Protein AF-A0A410FZN3-F1 (afdb_monomer)

InterPro domains:
  IPR011050 Pectin lyase fold/virulence factor [SSF51126] (20-271)
  IPR012334 Pectin lyase fold [G3DSA:2.160.20.10] (31-272)

Foldseek 3Di:
DPDPPPVVVVVVVVVVVVVVPPPPDAAEFEEDLEPPDPGPYPAPQVSQVPGDAPHEYEQWFDPDANEEHERQHAYEYEYPAAPPVHTFNEYEEYEYAEENYHYYRHNYAEYEDDDEDQDEHEHYHYAHHEYAEYAYPPYPNHEYEHYHAAHYEYAEYHAADEYENAEAAHYEYAAYEAAQYQEYEHAHYEHEYADAARAEHHHQHPHEYEYEHYEAEYAYQDEAHEREYEHDDYEYEAYEFAYPNLVHWYDYDYHYDYYNYHTHDDPPDPDDDDDD

Radius of gyration: 23.78 Å; Cα contacts (8 Å, |Δi|>4): 812; chains: 1; bounding box: 45×68×74 Å

Sequence (276 aa):
MKTKNFFQQGFLFLAIGLTTAITKGQAILTVDNSPGSVAAYSNLQTAHDAASAGDIIYVQPSGTGYGNLTISKAITIVGASHSEPTNISQIGTISITASDIILKGLSISSISTIGGGTVPYENIEIFENKIGSISIGNGVDQTIDNIVIQGNQINFIGQYNNAANVLITNNIIASITISNAATIVVSNNIFRSVYSNDINIYNYGLGTANLSNNMFIFSYPYGNTSVNLSGGPFQLSNNLFYNYYSSYPVSLAGNYSETESFFNTDPQFVNVDYAT

Nearest PDB structures (foldseek):
  3grh-assembly1_A  TM=4.479E-01  e=7.900E-02  Escherichia coli K-12
  5zkw-assembly1_A  TM=3.448E-01  e=3.285E-01  Pseudarthrobacter chlorophenolicus A6
  4ozz-assembly1_A  TM=2.137E-01  e=7.624E+00  Pseudomonas syringae pv. tomato str. DC3000
  7usl-assembly1_C  TM=1.583E-01  e=9.748E+00  Bordetella pertussis

Solvent-accessible surface area (backbone atoms only — not comparable to full-atom values): 13626 Å² total; per-residue (Å²): 143,88,79,77,62,65,66,57,52,53,53,52,53,50,54,56,60,63,68,74,65,77,72,78,70,75,49,79,45,37,28,28,69,46,90,90,56,84,44,85,23,60,42,53,50,62,44,57,71,71,46,56,74,61,18,37,37,41,32,47,47,35,97,61,66,58,45,59,39,77,41,73,49,28,31,34,40,38,25,76,20,34,77,47,92,87,42,26,16,34,36,36,47,36,38,35,62,45,34,49,33,37,43,31,20,26,21,31,48,31,39,33,46,54,64,74,44,80,68,61,39,31,46,38,37,41,32,44,27,30,32,48,31,38,36,41,35,74,29,68,70,30,38,33,34,45,30,39,41,33,50,26,44,32,45,33,39,38,34,62,30,55,31,32,54,32,39,41,31,52,27,41,31,33,29,37,37,41,25,29,32,44,33,32,40,41,29,48,28,41,34,53,24,64,55,66,61,36,39,34,38,37,24,77,36,94,21,48,41,37,39,32,50,28,35,43,40,33,58,34,87,74,58,70,31,40,49,43,37,39,65,34,52,34,40,38,32,45,30,38,31,25,32,78,34,75,95,21,59,48,45,80,50,64,48,67,50,77,44,82,56,42,71,60,52,83,85,77,70,93,72,83,79,79,90,126

Secondary structure (DSSP, 8-state):
---SHHHHHHHHHHHHHHHTT---PPPEEEE--STT--SSBS-HHHHHHHSPTT-EEEE---SS----EEE-S-EEEEES-SS-TTS--EEEEEEE-SSSEEEES-EEEEEEE---SS--EEEEEEES-EEEEEEES-STT--EEEEEEES-EEEEEEE-S-B-SEEEES-EEEEEEEESBSEEEEES-EEEESSTT-EEEEE-SSSEEEEES-EEEE---SS-EEEEEEES-EEEES-EEEESSTTS-EEEESSEEEES-EES-----S------

Structure (mmCIF, N/CA/C/O backbone):
data_AF-A0A410FZN3-F1
#
_entry.id   AF-A0A410FZN3-F1
#
loop_
_atom_site.group_PDB
_atom_site.id
_atom_site.type_symbol
_atom_site.label_atom_id
_atom_site.label_alt_id
_atom_site.label_comp_id
_atom_site.label_asym_id
_atom_site.label_entity_id
_atom_site.label_seq_id
_atom_site.pdbx_PDB_ins_code
_atom_site.Cartn_x
_atom_site.Cartn_y
_atom_site.Cartn_z
_atom_site.occupancy
_atom_site.B_iso_or_equiv
_atom_site.auth_seq_id
_atom_site.auth_comp_id
_atom_site.auth_asym_id
_atom_site.auth_atom_id
_atom_site.pdbx_PDB_model_num
ATOM 1 N N . MET A 1 1 ? -20.734 -53.372 47.171 1.00 48.69 1 MET A N 1
ATOM 2 C CA . MET A 1 1 ? -21.006 -51.913 47.219 1.00 48.69 1 MET A CA 1
ATOM 3 C C . MET A 1 1 ? -19.910 -51.146 46.471 1.00 48.69 1 MET A C 1
ATOM 5 O O . MET A 1 1 ? -18.859 -50.917 47.048 1.00 48.69 1 MET A O 1
ATOM 9 N N . LYS A 1 2 ? -20.116 -50.786 45.194 1.00 53.44 2 LYS A N 1
ATOM 10 C CA . LYS A 1 2 ? -19.240 -49.882 44.403 1.00 53.44 2 LYS A CA 1
ATOM 11 C C . LYS A 1 2 ? -20.059 -49.130 43.332 1.00 53.44 2 LYS A C 1
ATOM 13 O O . LYS A 1 2 ? -19.774 -49.207 42.148 1.00 53.44 2 LYS A O 1
ATOM 18 N N . THR A 1 3 ? -21.120 -48.435 43.737 1.00 53.69 3 THR A N 1
ATOM 19 C CA . THR A 1 3 ? -22.047 -47.739 42.813 1.00 53.69 3 THR A CA 1
ATOM 20 C C . THR A 1 3 ? -21.985 -46.209 42.887 1.00 53.69 3 THR A C 1
ATOM 22 O O . THR A 1 3 ? -22.728 -45.542 42.180 1.00 53.69 3 THR A O 1
ATOM 25 N N . LYS A 1 4 ? -21.086 -45.616 43.688 1.00 53.00 4 LYS A N 1
ATOM 26 C CA . LYS A 1 4 ? -21.060 -44.155 43.908 1.00 53.00 4 LYS A CA 1
ATOM 27 C C . LYS A 1 4 ? -20.234 -43.319 42.909 1.00 53.00 4 LYS A C 1
ATOM 29 O O . LYS A 1 4 ? -20.380 -42.106 42.924 1.00 53.00 4 LYS A O 1
ATOM 34 N N . ASN A 1 5 ? -19.440 -43.912 42.010 1.00 59.28 5 ASN A N 1
ATOM 35 C CA . ASN A 1 5 ? -18.496 -43.135 41.176 1.00 59.28 5 ASN A CA 1
ATOM 36 C C . ASN A 1 5 ? -19.002 -42.737 39.778 1.00 59.28 5 ASN A C 1
ATOM 38 O O . ASN A 1 5 ? -18.451 -41.813 39.189 1.00 59.28 5 ASN A O 1
ATOM 42 N N . PHE A 1 6 ? -20.048 -43.375 39.246 1.00 58.16 6 PHE A N 1
ATOM 43 C CA . PHE A 1 6 ? -20.467 -43.136 37.855 1.00 58.16 6 PHE A CA 1
ATOM 44 C C . PHE A 1 6 ? -21.210 -41.798 37.675 1.00 58.16 6 PHE A C 1
ATOM 46 O O . PHE A 1 6 ? -20.986 -41.081 36.704 1.00 58.16 6 PHE A O 1
ATOM 53 N N . PHE A 1 7 ? -22.037 -41.410 38.654 1.00 58.56 7 PHE A N 1
ATOM 54 C CA . PHE A 1 7 ? -22.782 -40.143 38.619 1.00 58.56 7 PHE A CA 1
ATOM 55 C C . PHE A 1 7 ? -21.887 -38.911 38.838 1.00 58.56 7 PHE A C 1
ATOM 57 O O . PHE A 1 7 ? -22.094 -37.888 38.191 1.00 58.56 7 PHE A O 1
ATOM 64 N N . GLN A 1 8 ? -20.860 -39.005 39.694 1.00 58.88 8 GLN A N 1
ATOM 65 C CA . GLN A 1 8 ? -19.893 -37.914 39.895 1.00 58.88 8 GLN A CA 1
ATOM 66 C C . GLN A 1 8 ? -18.990 -37.703 38.672 1.00 58.88 8 GLN A C 1
ATOM 68 O O . GLN A 1 8 ? -18.692 -36.563 38.327 1.00 58.88 8 GLN A O 1
ATOM 73 N N . GLN A 1 9 ? -18.594 -38.780 37.985 1.00 58.06 9 GLN A N 1
ATOM 74 C CA . GLN A 1 9 ? -17.783 -38.688 36.768 1.00 58.06 9 GLN A CA 1
ATOM 75 C C . GLN A 1 9 ? -18.572 -38.093 35.590 1.00 58.06 9 GLN A C 1
ATOM 77 O O . GLN A 1 9 ? -18.027 -37.270 34.859 1.00 58.06 9 GLN A O 1
ATOM 82 N N . GLY A 1 10 ? -19.865 -38.419 35.452 1.00 61.06 10 GLY A N 1
ATOM 83 C CA . GLY A 1 10 ? -20.738 -37.811 34.440 1.00 61.06 10 GLY A CA 1
ATOM 84 C C . GLY A 1 10 ? -20.970 -36.309 34.652 1.00 61.06 10 GLY A C 1
ATOM 85 O O . GLY A 1 10 ? -20.936 -35.541 33.694 1.00 61.06 10 GLY A O 1
ATOM 86 N N . PHE A 1 11 ? -21.133 -35.869 35.905 1.00 63.59 11 PHE A N 1
ATOM 87 C CA . PHE A 1 11 ? -21.313 -34.447 36.227 1.00 63.59 11 PHE A CA 1
ATOM 88 C C . PHE A 1 11 ? -20.031 -33.630 35.996 1.00 63.59 11 PHE A C 1
ATOM 90 O O . PHE A 1 11 ? -20.100 -32.494 35.535 1.00 63.59 11 PHE A O 1
ATOM 97 N N . LEU A 1 12 ? -18.856 -34.221 36.253 1.00 62.69 12 LEU A N 1
ATOM 98 C CA . LEU A 1 12 ? -17.561 -33.588 35.988 1.00 62.69 12 LEU A CA 1
ATOM 99 C C . LEU A 1 12 ? -17.292 -33.445 34.479 1.00 62.69 12 LEU A C 1
ATOM 101 O O . LEU A 1 12 ? -16.844 -32.391 34.040 1.00 62.69 12 LEU A O 1
ATOM 105 N N . PHE A 1 13 ? -17.627 -34.461 33.675 1.00 61.28 13 PHE A N 1
ATOM 106 C CA . PHE A 1 13 ? -17.530 -34.387 32.210 1.00 61.28 13 PHE A CA 1
ATOM 107 C C . PHE A 1 13 ? -18.479 -33.339 31.611 1.00 61.28 13 PHE A C 1
ATOM 109 O O . PHE A 1 13 ? -18.083 -32.604 30.708 1.00 61.28 13 PHE A O 1
ATOM 116 N N . LEU A 1 14 ? -19.705 -33.224 32.136 1.00 62.28 14 LEU A N 1
ATOM 117 C CA . LEU A 1 14 ? -20.668 -32.215 31.691 1.00 62.28 14 LEU A CA 1
ATOM 118 C C . LEU A 1 14 ? -20.237 -30.793 32.093 1.00 62.28 14 LEU A C 1
ATOM 120 O O . LEU A 1 14 ? -20.368 -29.872 31.294 1.00 62.28 14 LEU A O 1
ATOM 124 N N . ALA A 1 15 ? -19.673 -30.616 33.293 1.00 60.47 15 ALA A N 1
ATOM 125 C CA . ALA A 1 15 ? -19.158 -29.327 33.757 1.00 60.47 15 ALA A CA 1
ATOM 126 C C . ALA A 1 15 ? -17.931 -28.860 32.953 1.00 60.47 15 ALA A C 1
ATOM 128 O O . ALA A 1 15 ? -17.855 -27.688 32.595 1.00 60.47 15 ALA A O 1
ATOM 129 N N . ILE A 1 16 ? -17.015 -29.772 32.604 1.00 61.50 16 ILE A N 1
ATOM 130 C CA . ILE A 1 16 ? -15.858 -29.463 31.747 1.00 61.50 16 ILE A CA 1
ATOM 131 C C . ILE A 1 16 ? -16.318 -29.139 30.314 1.00 61.50 16 ILE A C 1
ATOM 133 O O . ILE A 1 16 ? -15.841 -28.169 29.729 1.00 61.50 16 ILE A O 1
ATOM 137 N N . GLY A 1 17 ? -17.297 -29.879 29.778 1.00 58.75 17 GLY A N 1
ATOM 138 C CA . GLY A 1 17 ? -17.862 -29.638 28.444 1.00 58.75 17 GLY A CA 1
ATOM 139 C C . GLY A 1 17 ? -18.669 -28.339 28.310 1.00 58.75 17 GLY A C 1
ATOM 140 O O . GLY A 1 17 ? -18.718 -27.768 27.225 1.00 58.75 17 GLY A O 1
ATOM 141 N N . LEU A 1 18 ? -19.270 -27.833 29.397 1.00 55.00 18 LEU A N 1
ATOM 142 C CA . LEU A 1 18 ? -19.989 -26.550 29.386 1.00 55.00 18 LEU A CA 1
ATOM 143 C C . LEU A 1 18 ? -19.047 -25.338 29.486 1.00 55.00 18 LEU A C 1
ATOM 145 O O . LEU A 1 18 ? -19.385 -24.261 29.003 1.00 55.00 18 LEU A O 1
ATOM 149 N N . THR A 1 19 ? -17.857 -25.500 30.078 1.00 57.53 19 THR A N 1
ATOM 150 C CA . THR A 1 19 ? -16.861 -24.416 30.187 1.00 57.53 19 THR A CA 1
ATOM 151 C C . THR A 1 19 ? -16.034 -24.194 28.919 1.00 57.53 19 THR A C 1
ATOM 153 O O . THR A 1 19 ? -15.458 -23.122 28.755 1.00 57.53 19 THR A O 1
ATOM 156 N N . THR A 1 20 ? -15.991 -25.162 27.998 1.00 54.09 20 THR A N 1
ATOM 157 C CA . THR A 1 20 ? -15.210 -25.072 26.750 1.00 54.09 20 THR A CA 1
ATOM 158 C C . THR A 1 20 ? -15.978 -24.466 25.571 1.00 54.09 20 THR A C 1
ATOM 160 O O . THR A 1 20 ? -15.407 -24.310 24.496 1.00 54.09 20 THR A O 1
ATOM 163 N N . ALA A 1 21 ? -17.244 -24.076 25.757 1.00 53.56 21 ALA A N 1
ATOM 164 C CA . ALA A 1 21 ? -18.106 -23.558 24.690 1.00 53.56 21 ALA A CA 1
ATOM 165 C C . ALA A 1 21 ? -18.314 -22.031 24.714 1.00 53.56 21 ALA A C 1
ATOM 167 O O . ALA A 1 21 ? -19.215 -21.530 24.043 1.00 53.56 21 ALA A O 1
ATOM 168 N N . ILE A 1 22 ? -17.489 -21.260 25.436 1.00 58.28 22 ILE A N 1
ATOM 169 C CA . ILE A 1 22 ? -17.459 -19.799 25.249 1.00 58.28 22 ILE A CA 1
ATOM 170 C C . ILE A 1 22 ? -16.590 -19.498 24.024 1.00 58.28 22 ILE A C 1
ATOM 172 O O . ILE A 1 22 ? -15.488 -18.963 24.124 1.00 58.28 22 ILE A O 1
ATOM 176 N N . THR A 1 23 ? -17.083 -19.867 22.844 1.00 58.75 23 THR A N 1
ATOM 177 C CA . THR A 1 23 ? -16.588 -19.292 21.597 1.00 58.75 23 THR A CA 1
ATOM 178 C C . THR A 1 23 ? -16.976 -17.819 21.626 1.00 58.75 23 THR A C 1
ATOM 180 O O . THR A 1 23 ? -18.141 -17.478 21.412 1.00 58.75 23 THR A O 1
ATOM 183 N N . LYS A 1 24 ? -16.034 -16.932 21.963 1.00 65.38 24 LYS A N 1
ATOM 184 C CA . LYS A 1 24 ? -16.245 -15.501 21.744 1.00 65.38 24 LYS A CA 1
ATOM 185 C C . LYS A 1 24 ? -16.348 -15.305 20.236 1.00 65.38 24 LYS A C 1
ATOM 187 O O . LYS A 1 24 ? -15.374 -15.518 19.522 1.00 65.38 24 LYS A O 1
ATOM 192 N N . GLY A 1 25 ? -17.553 -15.000 19.763 1.00 75.81 25 GLY A N 1
ATOM 193 C CA . GLY A 1 25 ? -17.738 -14.551 18.391 1.00 75.81 25 GLY A CA 1
ATOM 194 C C . GLY A 1 25 ? -16.937 -13.272 18.161 1.00 75.81 25 GLY A C 1
ATOM 195 O O . GLY A 1 25 ? -16.710 -12.512 19.102 1.00 75.81 25 GLY A O 1
ATOM 196 N N . GLN A 1 26 ? -16.524 -13.060 16.915 1.00 88.75 26 GLN A N 1
ATOM 197 C CA . GLN A 1 26 ? -15.895 -11.822 16.470 1.00 88.75 26 GLN A CA 1
ATOM 198 C C . GLN A 1 26 ? -16.802 -10.632 16.814 1.00 88.75 26 GLN A C 1
ATOM 200 O O . GLN A 1 26 ? -17.958 -10.589 16.382 1.00 88.75 26 GLN A O 1
ATOM 205 N N . ALA A 1 27 ? -16.305 -9.691 17.615 1.00 94.94 27 ALA A N 1
ATOM 206 C CA . ALA A 1 27 ? -17.031 -8.470 17.929 1.00 94.94 27 ALA A CA 1
ATOM 207 C C . ALA A 1 27 ? -16.788 -7.412 16.846 1.00 94.94 27 ALA A C 1
ATOM 209 O O . ALA A 1 27 ? -15.727 -7.360 16.222 1.00 94.94 27 ALA A O 1
ATOM 210 N N . ILE A 1 28 ? -17.786 -6.550 16.642 1.00 97.44 28 ILE A N 1
ATOM 211 C CA . ILE A 1 28 ? -17.683 -5.382 15.768 1.00 97.44 28 ILE A CA 1
ATOM 212 C C . ILE A 1 28 ? -17.747 -4.142 16.650 1.00 97.44 28 ILE A C 1
ATOM 214 O O . ILE A 1 28 ? -18.766 -3.878 17.291 1.00 97.44 28 ILE A O 1
ATOM 218 N N . LEU A 1 29 ? -16.658 -3.383 16.685 1.00 98.38 29 LEU A N 1
ATOM 219 C CA . LEU A 1 29 ? -16.571 -2.111 17.390 1.00 98.38 29 LEU A CA 1
ATOM 220 C C . LEU A 1 29 ? -16.733 -0.986 16.371 1.00 98.38 29 LEU A C 1
ATOM 222 O O . LEU A 1 29 ? -16.097 -0.998 15.322 1.00 98.38 29 LEU A O 1
ATOM 226 N N . THR A 1 30 ? -17.573 0.000 16.668 1.00 98.38 30 THR A N 1
ATOM 227 C CA . THR A 1 30 ? -17.733 1.188 15.822 1.00 98.38 30 THR A CA 1
ATOM 228 C C . THR A 1 30 ? -16.977 2.365 16.415 1.00 98.38 30 THR A C 1
ATOM 230 O O . THR A 1 30 ? -17.005 2.584 17.630 1.00 98.38 30 THR A O 1
ATOM 233 N N . VAL A 1 31 ? -16.313 3.129 15.551 1.00 98.38 31 VAL A N 1
ATOM 234 C CA . VAL A 1 31 ? -15.587 4.342 15.926 1.00 98.38 31 VAL A CA 1
ATOM 235 C C . VAL A 1 31 ? -16.106 5.505 15.101 1.00 98.38 31 VAL A C 1
ATOM 237 O O . VAL A 1 31 ? -16.098 5.436 13.875 1.00 98.38 31 VAL A O 1
ATOM 240 N N . ASP A 1 32 ? -16.556 6.556 15.776 1.00 98.00 32 ASP A N 1
ATOM 241 C CA . ASP A 1 32 ? -16.966 7.810 15.149 1.00 98.00 32 ASP A CA 1
ATOM 242 C C . ASP A 1 32 ? -16.670 8.971 16.100 1.00 98.00 32 ASP A C 1
ATOM 244 O O . ASP A 1 32 ? -17.251 9.064 17.186 1.00 98.00 32 ASP A O 1
ATOM 248 N N . ASN A 1 33 ? -15.721 9.822 15.707 1.00 96.75 33 ASN A N 1
ATOM 249 C CA . ASN A 1 33 ? -15.284 10.985 16.482 1.00 96.75 33 ASN A CA 1
ATOM 250 C C . ASN A 1 33 ? -16.080 12.263 16.144 1.00 96.75 33 ASN A C 1
ATOM 252 O O . ASN A 1 33 ? -15.737 13.341 16.635 1.00 96.75 33 ASN A O 1
ATOM 256 N N . SER A 1 34 ? -17.1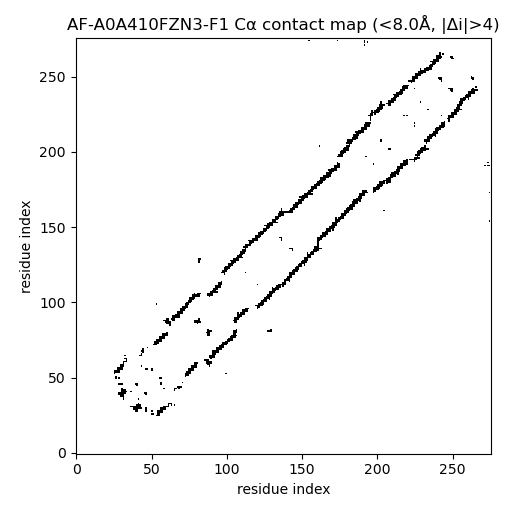35 12.161 15.330 1.00 95.62 34 SER A N 1
ATOM 257 C CA . SER A 1 34 ? -18.014 13.279 14.997 1.00 95.62 34 SER A CA 1
ATOM 258 C C . SER A 1 34 ? -18.820 13.741 16.222 1.00 95.62 34 SER A C 1
ATOM 260 O O . SER A 1 34 ? -19.282 12.913 17.018 1.00 95.62 34 SER A O 1
ATOM 262 N N . PRO A 1 35 ? -19.050 15.057 16.400 1.00 94.31 35 PRO A N 1
ATOM 263 C CA . PRO A 1 35 ? -19.893 15.559 17.482 1.00 94.31 35 PRO A CA 1
ATOM 264 C C . PRO A 1 35 ? -21.302 14.949 17.448 1.00 94.31 35 PRO A C 1
ATOM 266 O O . PRO A 1 35 ? -21.981 15.000 16.427 1.00 94.31 35 PRO A O 1
ATOM 269 N N . GLY A 1 36 ? -21.758 14.401 18.578 1.00 93.44 36 GLY A N 1
ATOM 270 C CA . GLY A 1 36 ? -23.084 13.775 18.689 1.00 93.44 36 GLY A CA 1
ATOM 271 C C . GLY A 1 36 ? -23.168 12.332 18.176 1.00 93.44 36 GLY A C 1
ATOM 272 O O . GLY A 1 36 ? -24.264 11.775 18.143 1.00 93.44 36 GLY A O 1
ATOM 273 N N . SER A 1 37 ? -22.036 11.728 17.807 1.00 95.62 37 SER A N 1
ATOM 274 C CA . SER A 1 37 ? -21.932 10.310 17.459 1.00 95.62 37 SER A CA 1
ATOM 275 C C . SER A 1 37 ? -22.498 9.386 18.551 1.00 95.62 37 SER A C 1
ATOM 277 O O . SER A 1 37 ? -22.342 9.631 19.749 1.00 95.62 37 SER A O 1
ATOM 279 N N . VAL A 1 38 ? -23.125 8.290 18.111 1.00 96.12 38 VAL A N 1
ATOM 280 C CA . VAL A 1 38 ? -23.618 7.184 18.956 1.00 96.12 38 VAL A CA 1
ATOM 281 C C . VAL A 1 38 ? -22.749 5.925 18.845 1.00 96.12 38 VAL A C 1
ATOM 283 O O . VAL A 1 38 ? -23.156 4.852 19.292 1.00 96.12 38 VAL A O 1
ATOM 286 N N . ALA A 1 39 ? -21.578 6.022 18.208 1.00 97.06 39 ALA A N 1
ATOM 287 C CA . ALA A 1 39 ? -20.648 4.905 18.098 1.00 97.06 39 ALA A CA 1
ATOM 288 C C . ALA A 1 39 ? -20.120 4.473 19.473 1.00 97.06 39 ALA A C 1
ATOM 290 O O . ALA A 1 39 ? -20.099 5.249 20.429 1.00 97.06 39 ALA A O 1
ATOM 291 N N . ALA A 1 40 ? -19.664 3.222 19.563 1.00 97.44 40 ALA A N 1
ATOM 292 C CA . ALA A 1 40 ? -19.152 2.669 20.816 1.00 97.44 40 ALA A CA 1
ATOM 293 C C . ALA A 1 40 ? -17.898 3.411 21.314 1.00 97.44 40 ALA A C 1
ATOM 295 O O . ALA A 1 40 ? -17.665 3.495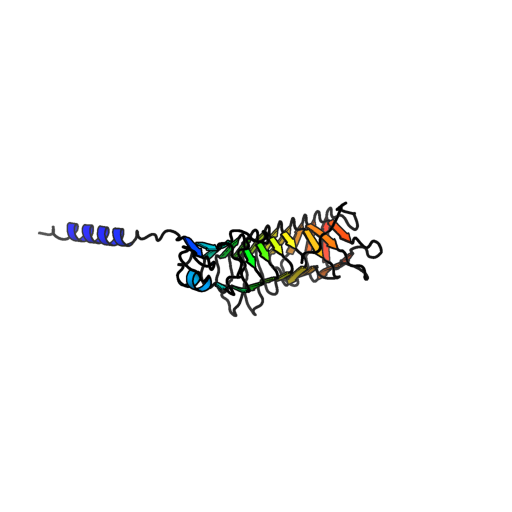 22.520 1.00 97.44 40 ALA A O 1
ATOM 296 N N . TYR A 1 41 ? -17.111 3.965 20.390 1.00 98.50 41 TYR A N 1
ATOM 297 C CA . TYR A 1 41 ? -15.891 4.706 20.683 1.00 98.50 41 TYR A CA 1
ATOM 298 C C . TYR A 1 41 ? -15.802 5.973 19.829 1.00 98.50 41 TYR A C 1
ATOM 300 O O . TYR A 1 41 ? -16.217 5.999 18.675 1.00 98.50 41 TYR A O 1
ATOM 308 N N . SER A 1 42 ? -15.181 7.016 20.376 1.00 97.69 42 SER A N 1
ATOM 309 C CA . SER A 1 42 ? -14.795 8.229 19.638 1.00 97.69 42 SER A CA 1
ATOM 310 C C . SER A 1 42 ? -13.290 8.299 19.358 1.00 97.69 42 SER A C 1
ATOM 312 O O . SER A 1 42 ? -12.813 9.230 18.717 1.00 97.69 42 SER A O 1
ATOM 314 N N . ASN A 1 43 ? -12.517 7.320 19.835 1.00 97.94 43 ASN A N 1
ATOM 315 C CA . ASN A 1 43 ? -11.076 7.238 19.640 1.00 97.94 43 ASN A CA 1
ATOM 316 C C . ASN A 1 43 ? -10.694 5.845 19.127 1.00 97.94 43 ASN A C 1
ATOM 318 O O . ASN A 1 43 ? -11.058 4.833 19.729 1.00 97.94 43 ASN A O 1
ATOM 322 N N . LEU A 1 44 ? -9.945 5.806 18.023 1.00 98.56 44 LEU A N 1
ATOM 323 C CA . LEU A 1 44 ? -9.587 4.561 17.348 1.00 98.56 44 LEU A CA 1
ATOM 324 C C . LEU A 1 44 ? -8.618 3.698 18.165 1.00 98.56 44 LEU A C 1
ATOM 326 O O . LEU A 1 44 ? -8.794 2.484 18.224 1.00 98.56 44 LEU A O 1
ATOM 330 N N . GLN A 1 45 ? -7.640 4.308 18.841 1.00 98.56 45 GLN A N 1
ATOM 331 C CA . GLN A 1 45 ? -6.719 3.568 19.706 1.00 98.56 45 GLN A CA 1
ATOM 332 C C . GLN A 1 45 ? -7.471 2.942 20.886 1.00 98.56 45 GLN A C 1
ATOM 334 O O . GLN A 1 45 ? -7.278 1.768 21.174 1.00 98.56 45 GLN A O 1
ATOM 339 N N . THR A 1 46 ? -8.395 3.674 21.517 1.00 98.50 46 THR A N 1
ATOM 340 C CA . THR A 1 46 ? -9.225 3.125 22.602 1.00 98.50 46 THR A CA 1
ATOM 341 C C . THR A 1 46 ? -10.088 1.949 22.134 1.00 98.50 46 THR A C 1
ATOM 343 O O . THR A 1 46 ? -10.210 0.963 22.860 1.00 98.50 46 THR A O 1
ATOM 346 N N . ALA A 1 47 ? -10.653 2.016 20.923 1.00 98.62 47 ALA A N 1
ATOM 347 C CA . ALA A 1 47 ? -11.391 0.896 20.336 1.00 98.62 47 ALA A CA 1
ATOM 348 C C . ALA A 1 47 ? -10.483 -0.322 20.103 1.00 98.62 47 ALA A C 1
ATOM 350 O O . ALA A 1 47 ? -10.838 -1.434 20.482 1.00 98.62 47 ALA A O 1
ATOM 351 N N . HIS A 1 48 ? -9.286 -0.114 19.548 1.00 98.62 48 HIS A N 1
ATOM 352 C CA . HIS A 1 48 ? -8.285 -1.169 19.376 1.00 98.62 48 HIS A CA 1
ATOM 353 C C . 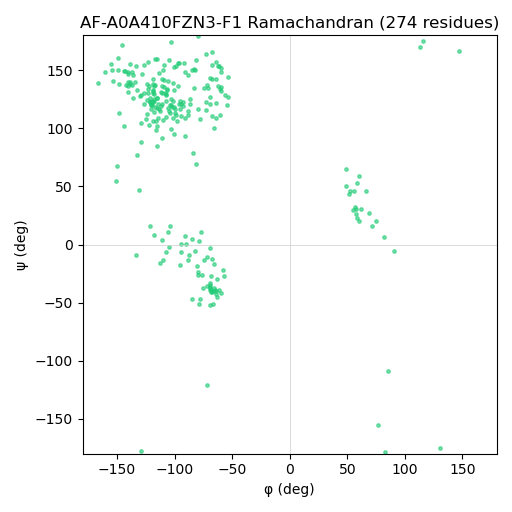HIS A 1 48 ? -7.860 -1.800 20.709 1.00 98.62 48 HIS A C 1
ATOM 355 O O . HIS A 1 48 ? -7.733 -3.023 20.816 1.00 98.62 48 HIS A O 1
ATOM 361 N N . ASP A 1 49 ? -7.657 -0.992 21.745 1.00 98.44 49 ASP A N 1
ATOM 362 C CA . ASP A 1 49 ? -7.234 -1.483 23.054 1.00 98.44 49 ASP A CA 1
ATOM 363 C C . ASP A 1 49 ? -8.324 -2.350 23.698 1.00 98.44 49 ASP A C 1
ATOM 365 O O . ASP A 1 49 ? -8.007 -3.387 24.285 1.00 98.44 49 ASP A O 1
ATOM 369 N N . ALA A 1 50 ? -9.597 -1.981 23.509 1.00 97.94 50 ALA A N 1
ATOM 370 C CA . ALA A 1 50 ? -10.757 -2.739 23.973 1.00 97.94 50 ALA A CA 1
ATOM 371 C C . ALA A 1 50 ? -11.074 -3.986 23.125 1.00 97.94 50 ALA A C 1
ATOM 373 O O . ALA A 1 50 ? -11.665 -4.936 23.644 1.00 97.94 50 ALA A O 1
ATOM 374 N N . ALA A 1 51 ? -10.687 -3.995 21.848 1.00 97.94 51 ALA A N 1
ATOM 375 C CA . ALA A 1 51 ? -10.882 -5.124 20.948 1.00 97.94 51 ALA A CA 1
ATOM 376 C C . ALA A 1 51 ? -10.100 -6.367 21.410 1.00 97.94 51 ALA A C 1
ATOM 378 O O . ALA A 1 51 ? -8.956 -6.289 21.879 1.00 97.94 51 ALA A O 1
ATOM 379 N N . SER A 1 52 ? -10.708 -7.537 21.238 1.00 96.69 52 SER A N 1
ATOM 380 C CA . SER A 1 52 ? -10.022 -8.826 21.315 1.00 96.69 52 SER A CA 1
ATOM 381 C C . SER A 1 52 ? -9.316 -9.127 19.990 1.00 96.69 52 SER A C 1
ATOM 383 O O . SER A 1 52 ? -9.650 -8.567 18.947 1.00 96.69 52 SER A O 1
ATOM 385 N N . ALA A 1 53 ? -8.317 -10.010 20.021 1.00 96.69 53 ALA A N 1
ATOM 386 C CA . ALA A 1 53 ? -7.665 -10.461 18.795 1.00 96.69 53 ALA A CA 1
ATOM 387 C C . ALA A 1 53 ? -8.691 -11.124 17.858 1.00 96.69 53 ALA A C 1
ATOM 389 O O . ALA A 1 53 ? -9.471 -11.970 18.296 1.00 96.69 53 ALA A O 1
ATOM 390 N N . GLY A 1 54 ? -8.671 -10.731 16.587 1.00 96.56 54 GLY A N 1
ATOM 391 C CA . GLY A 1 54 ? -9.597 -11.182 15.551 1.00 96.56 54 GLY A CA 1
ATOM 392 C C . GLY A 1 54 ? -10.861 -10.333 15.402 1.00 96.56 54 GLY A C 1
ATOM 393 O O . GLY A 1 54 ? -11.615 -10.583 14.468 1.00 96.56 54 GLY A O 1
ATOM 394 N N . ASP A 1 55 ? -11.105 -9.338 16.261 1.00 98.25 55 ASP A N 1
ATOM 395 C CA . ASP A 1 55 ? -12.270 -8.448 16.145 1.00 98.25 55 ASP A CA 1
ATOM 396 C C . ASP A 1 55 ? -12.203 -7.527 14.908 1.00 98.25 55 ASP A C 1
ATOM 398 O O . ASP A 1 55 ? -11.161 -7.359 14.264 1.00 98.25 55 ASP A O 1
ATOM 402 N N . ILE A 1 56 ? -13.344 -6.910 14.582 1.00 98.56 56 ILE A N 1
ATOM 403 C CA . ILE A 1 56 ? -13.469 -5.906 13.521 1.00 98.56 56 ILE A CA 1
ATOM 404 C C . ILE A 1 56 ? -13.697 -4.533 14.148 1.00 98.56 56 ILE A C 1
ATOM 406 O O . ILE A 1 56 ? -14.548 -4.366 15.022 1.00 98.56 56 ILE A O 1
ATOM 410 N N . ILE A 1 57 ? -12.998 -3.522 13.644 1.00 98.69 57 ILE A N 1
ATOM 411 C CA . ILE A 1 57 ? -13.236 -2.118 13.966 1.00 98.69 57 ILE A CA 1
ATOM 412 C C . ILE A 1 57 ? -13.747 -1.407 12.714 1.00 98.69 57 ILE A C 1
ATOM 414 O O . ILE A 1 57 ? -13.034 -1.301 11.718 1.00 98.69 57 ILE A O 1
ATOM 418 N N . TYR A 1 58 ? -14.979 -0.906 12.765 1.00 98.50 58 TYR A N 1
ATOM 419 C CA . TYR A 1 58 ? -15.576 -0.102 11.705 1.00 98.50 58 TYR A CA 1
ATOM 420 C C . TYR A 1 58 ? -15.400 1.387 12.008 1.00 98.50 58 TYR A C 1
ATOM 422 O O . TYR A 1 58 ? -15.929 1.898 12.999 1.00 98.50 58 TYR A O 1
ATOM 430 N N . VAL A 1 59 ? -14.660 2.085 11.153 1.00 98.38 59 VAL A N 1
ATOM 431 C CA . VAL A 1 59 ? -14.296 3.493 11.317 1.00 98.38 59 VAL A CA 1
ATOM 432 C C . VAL A 1 59 ? -15.197 4.344 10.434 1.00 98.38 59 VAL A C 1
ATOM 434 O O . VAL A 1 59 ? -15.064 4.339 9.207 1.00 98.38 59 VAL A O 1
ATOM 437 N N . GLN A 1 60 ? -16.109 5.092 11.051 1.00 97.19 60 GLN A N 1
ATOM 438 C CA . GLN A 1 60 ? -16.983 6.006 10.326 1.00 97.19 60 GLN A CA 1
ATOM 439 C C . GLN A 1 60 ? -16.181 7.170 9.733 1.00 97.19 60 GLN A C 1
ATOM 441 O O . GLN A 1 60 ? -15.122 7.534 10.255 1.00 97.19 60 GLN A O 1
ATOM 446 N N . PRO A 1 61 ? -16.665 7.783 8.652 1.00 95.69 61 PRO A N 1
ATOM 447 C CA . PRO A 1 61 ? -16.085 9.014 8.155 1.00 95.69 61 PRO A CA 1
ATOM 448 C C . PRO A 1 61 ? -16.180 10.153 9.168 1.00 95.69 61 PRO A C 1
ATOM 45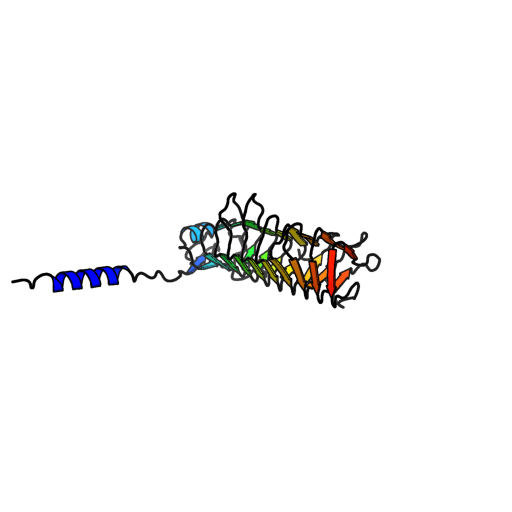0 O O . PRO A 1 61 ? -17.107 10.198 9.972 1.00 95.69 61 PRO A O 1
ATOM 453 N N . SER A 1 62 ? -15.260 11.110 9.085 1.00 93.75 62 SER A N 1
ATOM 454 C CA . SER A 1 62 ? -15.318 12.321 9.901 1.00 93.75 62 SER A CA 1
ATOM 455 C C . SER A 1 62 ? -14.575 13.479 9.250 1.00 93.75 62 SER A C 1
ATOM 457 O O . SER A 1 62 ? -13.635 13.282 8.483 1.00 93.75 62 SER A O 1
ATOM 459 N N . GLY A 1 63 ? -14.963 14.706 9.608 1.00 91.00 63 GLY A N 1
ATOM 460 C CA . GLY A 1 63 ? -14.212 15.913 9.257 1.00 91.00 63 GLY A CA 1
ATOM 461 C C . GLY A 1 63 ? -12.893 16.068 10.026 1.00 91.00 63 GLY A C 1
ATOM 462 O O . GLY A 1 63 ? -12.098 16.941 9.691 1.00 91.00 63 GLY A O 1
ATOM 463 N N . THR A 1 64 ? -12.650 15.257 11.064 1.00 92.75 64 THR A N 1
ATOM 464 C CA . THR A 1 64 ? -11.394 15.241 11.831 1.00 92.75 64 THR A CA 1
ATOM 465 C C . THR A 1 64 ? -10.781 13.844 11.806 1.00 92.75 64 THR A C 1
ATOM 467 O O . THR A 1 64 ? -11.455 12.866 12.121 1.00 92.75 64 THR A O 1
ATOM 470 N N . GLY A 1 65 ? -9.489 13.737 11.487 1.00 95.44 65 GLY A N 1
ATOM 471 C CA . GLY A 1 65 ? -8.789 12.451 11.481 1.00 95.44 65 GLY A CA 1
ATOM 472 C C . GLY A 1 65 ? -8.740 11.772 12.857 1.00 95.44 65 GLY A C 1
ATOM 473 O O . GLY A 1 65 ? -8.739 12.427 13.900 1.00 95.44 65 GLY A O 1
ATOM 474 N N . TYR A 1 66 ? -8.643 10.442 12.862 1.00 97.88 66 TYR A N 1
ATOM 475 C CA . TYR A 1 66 ? -8.621 9.616 14.080 1.00 97.88 66 TYR A CA 1
ATOM 476 C C . TYR A 1 66 ? -7.264 9.588 14.802 1.00 97.88 66 TYR A C 1
ATOM 478 O O . TYR A 1 66 ? -7.114 8.908 15.818 1.00 97.88 66 TYR A O 1
ATOM 486 N N . GLY A 1 67 ? -6.279 10.338 14.301 1.00 97.94 67 GLY A N 1
ATOM 487 C CA . GLY A 1 67 ? -4.913 10.342 14.815 1.00 97.94 67 GLY A CA 1
ATOM 488 C C . GLY A 1 67 ? -4.122 9.109 14.380 1.00 97.94 67 GLY A C 1
ATOM 489 O O . GLY A 1 67 ? -4.399 8.515 13.339 1.00 97.94 67 GLY A O 1
ATOM 490 N N . ASN A 1 68 ? -3.106 8.758 15.164 1.00 98.44 68 ASN A N 1
ATOM 491 C CA . ASN A 1 68 ? -2.240 7.609 14.899 1.00 98.44 68 ASN A CA 1
ATOM 492 C C . ASN A 1 68 ? -2.775 6.352 15.592 1.00 98.44 68 ASN A C 1
ATOM 494 O O . ASN A 1 68 ? -3.456 6.445 16.613 1.00 98.44 68 ASN A O 1
ATOM 498 N N . LEU A 1 69 ? -2.410 5.186 15.064 1.00 98.56 69 LEU A N 1
ATOM 499 C CA . LEU A 1 69 ? -2.813 3.885 15.588 1.00 98.56 69 LEU A CA 1
ATOM 500 C C . LEU A 1 69 ? -1.603 2.957 15.702 1.00 98.56 69 LEU A C 1
ATOM 502 O O . LEU A 1 69 ? -0.835 2.809 14.754 1.00 98.56 69 LEU A O 1
ATOM 506 N N . THR A 1 70 ? -1.462 2.288 16.843 1.00 97.75 70 THR A N 1
ATOM 507 C CA . THR A 1 70 ? -0.551 1.146 16.991 1.00 97.75 70 THR A CA 1
ATOM 508 C C . THR A 1 70 ? -1.361 -0.142 17.034 1.00 97.75 70 THR A C 1
ATOM 510 O O . THR A 1 70 ? -2.166 -0.325 17.947 1.00 97.75 70 THR A O 1
ATOM 513 N N . ILE A 1 71 ? -1.140 -1.024 16.058 1.00 97.19 71 ILE A N 1
ATOM 514 C CA . ILE A 1 71 ? -1.794 -2.330 15.956 1.00 97.19 71 ILE A CA 1
ATOM 515 C C . ILE A 1 71 ? -0.896 -3.377 16.604 1.00 97.19 71 ILE A C 1
ATOM 517 O O . ILE A 1 71 ? 0.165 -3.704 16.073 1.00 97.19 71 ILE A O 1
ATOM 521 N N . SER A 1 72 ? -1.332 -3.904 17.748 1.00 95.62 72 SER A N 1
ATOM 522 C CA . SER A 1 72 ? -0.558 -4.849 18.566 1.00 95.62 72 SER A CA 1
ATOM 523 C C . SER A 1 72 ? -1.200 -6.225 18.724 1.00 95.62 72 SER A C 1
ATOM 525 O O . SER A 1 72 ? -0.710 -7.055 19.489 1.00 95.62 72 SER A O 1
ATOM 527 N N . LYS A 1 73 ? -2.285 -6.483 17.992 1.00 95.62 73 LYS A N 1
ATOM 528 C CA . LYS A 1 73 ? -3.004 -7.759 17.958 1.00 95.62 73 LYS A CA 1
ATOM 529 C C . LYS A 1 73 ? -3.633 -7.968 16.578 1.00 95.62 73 LYS A C 1
ATOM 531 O O . LYS A 1 73 ? -3.844 -6.991 15.860 1.00 95.62 73 LYS A O 1
ATOM 536 N N . ALA A 1 74 ? -3.966 -9.218 16.257 1.00 97.12 74 ALA A N 1
ATOM 537 C CA . ALA A 1 74 ? -4.745 -9.558 15.069 1.00 97.12 74 ALA A CA 1
ATOM 538 C C . ALA A 1 74 ? -6.047 -8.750 15.048 1.00 97.12 74 ALA A C 1
ATOM 540 O O . ALA A 1 74 ? -6.772 -8.735 16.048 1.00 97.12 74 ALA A O 1
ATOM 541 N N . ILE A 1 75 ? -6.335 -8.054 13.952 1.00 98.19 75 ILE A N 1
ATOM 542 C CA . ILE A 1 75 ? -7.492 -7.158 13.866 1.00 98.19 75 ILE A CA 1
ATOM 543 C C . ILE A 1 75 ? -7.849 -6.871 12.408 1.00 98.19 75 ILE A C 1
ATOM 545 O O . ILE A 1 75 ? -6.983 -6.777 11.540 1.00 98.19 75 ILE A O 1
ATOM 549 N N . THR A 1 76 ? -9.135 -6.669 12.142 1.00 98.62 76 THR A N 1
ATOM 550 C CA . THR A 1 76 ? -9.607 -6.091 10.879 1.00 98.62 76 THR A CA 1
ATOM 551 C C . THR A 1 76 ? -10.090 -4.666 11.117 1.00 98.62 76 THR A C 1
ATOM 553 O O . THR A 1 76 ? -10.903 -4.430 12.007 1.00 98.62 76 THR A O 1
ATOM 556 N N . ILE A 1 77 ? -9.630 -3.708 10.318 1.00 98.69 77 ILE A N 1
ATOM 557 C CA . ILE A 1 77 ? -10.073 -2.312 10.381 1.00 98.69 77 ILE A CA 1
ATOM 558 C C . ILE A 1 77 ? -10.665 -1.925 9.036 1.00 98.69 77 ILE A C 1
ATOM 560 O O . ILE A 1 77 ? -9.990 -1.980 8.007 1.00 98.69 77 ILE A O 1
ATOM 564 N N . VAL A 1 78 ? -11.932 -1.522 9.064 1.00 98.62 78 VAL A N 1
ATOM 565 C CA . VAL A 1 78 ? -12.705 -1.163 7.877 1.00 98.62 78 VAL A CA 1
ATOM 566 C C . VAL A 1 78 ? -13.119 0.297 7.975 1.00 98.62 78 VAL A C 1
ATOM 568 O O . VAL A 1 78 ? -13.896 0.673 8.849 1.00 98.62 78 VAL A O 1
ATOM 571 N N . GLY A 1 79 ? -12.599 1.125 7.079 1.00 97.81 79 GLY A N 1
ATOM 572 C CA . GLY A 1 79 ? -13.102 2.464 6.825 1.00 97.81 79 GLY A CA 1
ATOM 573 C C . GLY A 1 79 ? -14.298 2.435 5.882 1.00 97.81 79 GLY A C 1
ATOM 574 O O . GLY A 1 79 ? -14.417 1.561 5.024 1.00 97.81 79 GLY A O 1
ATOM 575 N N . ALA A 1 80 ? -15.188 3.409 6.036 1.00 92.69 80 ALA A N 1
ATOM 576 C CA . ALA A 1 80 ? -16.345 3.551 5.162 1.00 92.69 80 ALA A CA 1
ATOM 577 C C . ALA A 1 80 ? -15.997 4.213 3.817 1.00 92.69 80 ALA A C 1
ATOM 579 O O . ALA A 1 80 ? -16.737 4.050 2.849 1.00 92.69 80 ALA A O 1
ATOM 580 N N . SER A 1 81 ? -14.909 4.990 3.751 1.00 90.50 81 SER A N 1
ATOM 581 C CA . SER A 1 81 ? -14.462 5.658 2.526 1.00 90.50 81 SER A CA 1
ATOM 582 C C . SER A 1 81 ? -13.033 6.196 2.655 1.00 90.50 81 SER A C 1
ATOM 584 O O . SER A 1 81 ? -12.660 6.795 3.667 1.00 90.50 81 SER A O 1
ATOM 586 N N . HIS A 1 82 ? -12.256 6.032 1.582 1.00 90.56 82 HIS A N 1
ATOM 587 C CA . HIS A 1 82 ? -10.876 6.512 1.464 1.00 90.56 82 HIS A CA 1
ATOM 588 C C . HIS A 1 82 ? -10.697 7.679 0.479 1.00 90.56 82 HIS A C 1
ATOM 590 O O . HIS A 1 82 ? -9.636 8.300 0.461 1.00 90.56 82 HIS A O 1
ATOM 596 N N . SER A 1 83 ? -11.703 7.965 -0.353 1.00 85.50 83 SER A N 1
ATOM 597 C CA . SER A 1 83 ? -11.575 8.909 -1.474 1.00 85.50 83 SER A CA 1
ATOM 598 C C . SER A 1 83 ? -12.716 9.915 -1.599 1.00 85.50 83 SER A C 1
ATOM 600 O O . SER A 1 83 ? -12.579 10.836 -2.397 1.00 85.50 83 SER A O 1
ATOM 602 N N . GLU A 1 84 ? -13.810 9.788 -0.840 1.00 86.88 84 GLU A N 1
ATOM 603 C CA . GLU A 1 84 ? -14.898 10.776 -0.871 1.00 86.88 84 GLU A CA 1
ATOM 604 C C . GLU A 1 84 ? -14.497 12.020 -0.059 1.00 86.88 84 GLU A C 1
ATOM 606 O O . GLU A 1 84 ? -14.482 11.928 1.166 1.00 86.88 84 GLU A O 1
ATOM 611 N N . PRO A 1 85 ? -14.188 13.184 -0.669 1.00 80.25 85 PRO A N 1
ATOM 612 C CA . PRO A 1 85 ? -13.514 14.303 0.008 1.00 80.25 85 PRO A CA 1
ATOM 613 C C . PRO A 1 85 ? -14.222 14.840 1.255 1.00 80.25 85 PRO A C 1
ATOM 615 O O . PRO A 1 85 ? -13.585 15.396 2.146 1.00 80.25 85 PRO A O 1
ATOM 618 N N . THR A 1 86 ? -15.544 14.691 1.310 1.00 82.94 86 THR A N 1
ATOM 619 C CA . THR A 1 86 ? -16.385 15.171 2.415 1.00 82.94 86 THR A CA 1
ATOM 620 C C . THR A 1 86 ? -16.655 14.109 3.479 1.00 82.94 86 THR A C 1
ATOM 622 O O . THR A 1 86 ? -17.249 14.412 4.512 1.00 82.94 86 THR A O 1
ATOM 625 N N . ASN A 1 87 ? -16.233 12.869 3.233 1.00 86.62 87 ASN A N 1
ATOM 626 C CA . ASN A 1 87 ? -16.645 11.701 3.991 1.00 86.62 87 ASN A CA 1
ATOM 627 C C . ASN A 1 87 ? -15.516 10.655 3.980 1.00 86.62 87 ASN A C 1
ATOM 629 O O . ASN A 1 87 ? -15.649 9.591 3.376 1.00 86.62 87 ASN A O 1
ATOM 633 N N . ILE A 1 88 ? -14.392 10.960 4.641 1.00 94.75 88 ILE A N 1
ATOM 634 C CA . ILE A 1 88 ? -13.198 10.099 4.690 1.00 94.75 88 ILE A CA 1
ATOM 635 C C . ILE A 1 88 ? -12.993 9.512 6.093 1.00 94.75 88 ILE A C 1
ATOM 637 O O . ILE A 1 88 ? -13.038 10.226 7.094 1.00 94.75 88 ILE A O 1
ATOM 641 N N . SER A 1 89 ? -12.675 8.219 6.168 1.00 97.06 89 SER A N 1
ATOM 642 C CA . SER A 1 89 ? -12.148 7.562 7.371 1.00 97.06 89 SER A CA 1
ATOM 643 C C . SER A 1 89 ? -10.627 7.762 7.440 1.00 97.06 89 SER A C 1
ATOM 645 O O . SER A 1 89 ? -9.848 6.895 7.038 1.00 97.06 89 SER A O 1
ATOM 647 N N . GLN A 1 90 ? -10.201 8.952 7.879 1.00 97.25 90 GLN A N 1
ATOM 648 C CA . GLN A 1 90 ? -8.793 9.361 7.846 1.00 97.25 90 GLN A CA 1
ATOM 649 C C . GLN A 1 90 ? -8.016 8.907 9.090 1.00 97.25 90 GLN A C 1
ATOM 651 O O . GLN A 1 90 ? -8.356 9.266 10.220 1.00 97.25 90 GLN A O 1
ATOM 656 N N . ILE A 1 91 ? -6.914 8.194 8.873 1.00 98.38 91 ILE A N 1
ATOM 657 C CA . ILE A 1 91 ? -5.951 7.785 9.900 1.00 98.38 91 ILE A CA 1
ATOM 658 C C . ILE A 1 91 ? -4.588 8.397 9.562 1.00 98.38 91 ILE A C 1
ATOM 660 O O . ILE A 1 91 ? -4.209 8.500 8.397 1.00 98.38 91 ILE A O 1
ATOM 664 N N . GLY A 1 92 ? -3.852 8.823 10.587 1.00 98.38 92 GLY A N 1
ATOM 665 C CA . GLY A 1 92 ? -2.473 9.279 10.459 1.00 98.38 92 GLY A CA 1
ATOM 666 C C . GLY A 1 92 ? -1.520 8.116 10.180 1.00 98.38 92 GLY A C 1
ATOM 667 O O . GLY A 1 92 ? -1.641 7.407 9.182 1.00 98.38 92 GLY A O 1
ATOM 668 N N . THR A 1 93 ? -0.540 7.927 11.056 1.00 98.25 93 THR A N 1
ATOM 669 C CA . THR A 1 93 ? 0.384 6.793 10.966 1.00 98.25 93 THR A CA 1
ATOM 670 C C . THR A 1 93 ? -0.223 5.544 11.595 1.00 98.25 93 THR A C 1
ATOM 672 O O . THR A 1 93 ? -0.740 5.596 12.713 1.00 98.25 93 THR A O 1
ATOM 675 N N . ILE A 1 94 ? -0.100 4.418 10.894 1.00 98.19 94 ILE A N 1
ATOM 676 C CA . ILE A 1 94 ? -0.340 3.078 11.420 1.00 98.19 94 ILE A CA 1
ATOM 677 C C . ILE A 1 94 ? 1.004 2.395 11.665 1.00 98.19 94 ILE A C 1
ATOM 679 O O . ILE A 1 94 ? 1.804 2.179 10.752 1.00 98.19 94 ILE A O 1
ATOM 683 N N . SER A 1 95 ? 1.222 2.032 12.919 1.00 96.06 95 SER A N 1
ATOM 684 C CA . SER A 1 95 ? 2.382 1.297 13.400 1.00 96.06 95 SER A CA 1
ATOM 685 C C . SER A 1 95 ? 1.984 -0.152 13.666 1.00 96.06 95 SER A C 1
ATOM 687 O O . SER A 1 95 ? 1.191 -0.417 14.566 1.00 96.06 95 SER A O 1
ATOM 689 N N . ILE A 1 96 ? 2.513 -1.092 12.887 1.00 94.25 96 ILE A N 1
ATOM 690 C CA . ILE A 1 96 ? 2.189 -2.519 12.982 1.00 94.25 96 ILE A CA 1
ATOM 691 C C . ILE A 1 96 ? 3.241 -3.234 13.834 1.00 94.25 96 ILE A C 1
ATOM 693 O O . ILE A 1 96 ? 4.423 -3.234 13.486 1.00 94.25 96 ILE A O 1
ATOM 697 N N . THR A 1 97 ? 2.800 -3.861 14.929 1.00 92.19 97 THR A N 1
ATOM 698 C CA . THR A 1 97 ? 3.620 -4.710 15.813 1.00 92.19 97 THR A CA 1
ATOM 699 C C . THR A 1 97 ? 3.075 -6.145 15.934 1.00 92.19 97 THR A C 1
ATOM 701 O O . THR A 1 97 ? 3.414 -6.837 16.891 1.00 92.19 97 THR A O 1
ATOM 704 N N . ALA A 1 98 ? 2.180 -6.574 15.038 1.00 92.50 98 ALA A N 1
ATOM 705 C CA . ALA A 1 98 ? 1.496 -7.870 15.089 1.00 92.50 98 ALA A CA 1
ATOM 706 C C . ALA A 1 98 ? 1.234 -8.442 13.682 1.00 92.50 98 ALA A C 1
ATOM 708 O O . ALA A 1 98 ? 1.439 -7.746 12.688 1.00 92.50 98 ALA A O 1
ATOM 709 N N . SER A 1 99 ? 0.777 -9.694 13.638 1.00 94.25 99 SER A N 1
ATOM 710 C CA . SER A 1 99 ? 0.356 -10.433 12.436 1.00 94.25 99 SER A CA 1
ATOM 711 C C . SER A 1 99 ? -1.172 -10.507 12.336 1.00 94.25 99 SER A C 1
ATOM 713 O O . SER A 1 99 ? -1.870 -10.097 13.270 1.00 94.25 99 SER A O 1
ATOM 715 N N . ASP A 1 100 ? -1.677 -11.048 11.224 1.00 96.69 100 ASP A N 1
ATOM 716 C CA . ASP A 1 100 ? -3.109 -11.270 10.959 1.00 96.69 100 ASP A CA 1
ATOM 717 C C . ASP A 1 100 ? -3.915 -9.960 10.979 1.00 96.69 100 ASP A C 1
ATOM 719 O O . ASP A 1 100 ? -4.826 -9.745 11.790 1.00 96.69 100 ASP A O 1
ATOM 723 N N . ILE A 1 101 ? -3.525 -9.042 10.094 1.00 97.69 101 ILE A N 1
ATOM 724 C CA . ILE A 1 101 ? -4.073 -7.686 10.021 1.00 97.69 101 ILE A CA 1
ATOM 725 C C . ILE A 1 101 ? -4.726 -7.475 8.667 1.00 97.69 101 ILE A C 1
ATOM 727 O O . ILE A 1 101 ? -4.101 -7.694 7.634 1.00 97.69 101 ILE A O 1
ATOM 731 N N . ILE A 1 102 ? -5.946 -6.945 8.679 1.00 98.62 102 ILE A N 1
ATOM 732 C CA . ILE A 1 102 ? -6.642 -6.514 7.466 1.00 98.62 102 ILE A CA 1
ATOM 733 C C . ILE A 1 102 ? -6.973 -5.028 7.589 1.00 98.62 102 ILE A C 1
ATOM 735 O O . ILE A 1 102 ? -7.660 -4.616 8.525 1.00 98.62 102 ILE A O 1
ATOM 739 N N . LEU A 1 103 ? -6.511 -4.219 6.637 1.00 98.75 103 LEU A N 1
ATOM 740 C CA . LEU A 1 103 ? -6.812 -2.789 6.539 1.00 98.75 103 LEU A CA 1
ATOM 741 C C . LEU A 1 103 ? -7.562 -2.514 5.240 1.00 98.75 103 LEU A C 1
ATOM 743 O O . LEU A 1 103 ? -7.015 -2.735 4.158 1.00 98.75 103 LEU A O 1
ATOM 747 N N . LYS A 1 104 ? -8.797 -2.009 5.331 1.00 98.31 104 LYS A N 1
ATOM 748 C CA . LYS A 1 104 ? -9.637 -1.776 4.153 1.00 98.31 104 LYS A CA 1
ATOM 749 C C . LYS A 1 104 ? -10.410 -0.464 4.196 1.00 98.31 104 LYS A C 1
ATOM 751 O O . LYS A 1 104 ? -10.982 -0.144 5.228 1.00 98.31 104 LYS A O 1
ATOM 756 N N . GLY A 1 105 ? -10.518 0.248 3.073 1.00 97.56 105 GLY A N 1
ATOM 757 C CA . GLY A 1 105 ? -11.443 1.383 2.934 1.00 97.56 105 GLY A CA 1
ATOM 758 C C . GLY A 1 105 ? -11.018 2.669 3.655 1.00 97.56 105 GLY A C 1
ATOM 759 O O . GLY A 1 105 ? -11.862 3.513 3.953 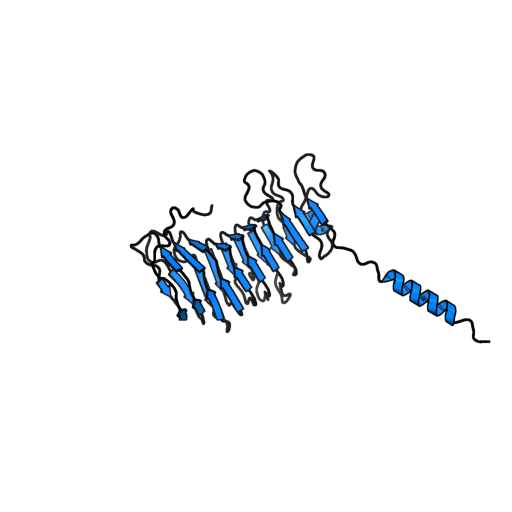1.00 97.56 105 GLY A O 1
ATOM 760 N N . LEU A 1 106 ? -9.732 2.824 3.974 1.00 98.31 106 LEU A N 1
ATOM 761 C CA . LEU A 1 106 ? -9.186 3.906 4.797 1.00 98.31 106 LEU A CA 1
ATOM 762 C C . LEU A 1 106 ? -8.347 4.891 3.973 1.00 98.31 106 LEU A C 1
ATOM 764 O O . LEU A 1 106 ? -7.683 4.516 3.005 1.00 98.31 106 LEU A O 1
ATOM 768 N N . SER A 1 107 ? -8.314 6.154 4.403 1.00 98.00 107 SER A N 1
ATOM 769 C CA . SER A 1 107 ? -7.290 7.107 3.957 1.00 98.00 107 SER A CA 1
ATOM 770 C C . SER A 1 107 ? -6.197 7.184 5.015 1.00 98.00 107 SER A C 1
ATOM 772 O O . SER A 1 107 ? -6.433 7.703 6.105 1.00 98.00 107 SER A O 1
ATOM 774 N N . ILE A 1 108 ? -5.006 6.686 4.704 1.00 98.50 108 ILE A N 1
ATOM 775 C CA . ILE A 1 108 ? -3.915 6.491 5.663 1.00 98.50 108 ILE A CA 1
ATOM 776 C C . ILE A 1 108 ? -2.714 7.343 5.253 1.00 98.50 108 ILE A C 1
ATOM 778 O O . ILE A 1 108 ? -2.254 7.273 4.113 1.00 98.50 108 ILE A O 1
ATOM 782 N N . SER A 1 109 ? -2.158 8.125 6.179 1.00 98.25 109 SER A N 1
ATOM 783 C CA . SER A 1 109 ? -0.945 8.900 5.888 1.00 98.25 109 SER A CA 1
ATOM 784 C C . SER A 1 109 ? 0.258 7.988 5.655 1.00 98.25 109 SER A C 1
ATOM 786 O O . SER A 1 109 ? 0.945 8.117 4.643 1.00 98.25 109 SER A O 1
ATOM 788 N N . SER A 1 110 ? 0.514 7.051 6.570 1.00 98.25 110 SER A N 1
ATOM 789 C CA . SER A 1 110 ? 1.593 6.074 6.411 1.00 98.25 110 SER A CA 1
ATOM 790 C C . SER A 1 110 ? 1.351 4.785 7.189 1.00 98.25 110 SER A C 1
ATOM 792 O O . SER A 1 110 ? 0.722 4.796 8.244 1.00 98.25 110 SER A O 1
ATOM 794 N N . ILE A 1 111 ? 1.880 3.676 6.678 1.00 97.62 111 ILE A N 1
ATOM 795 C CA . ILE A 1 111 ? 1.901 2.363 7.328 1.00 97.62 111 ILE A CA 1
ATOM 796 C C . ILE A 1 111 ? 3.359 1.957 7.512 1.00 97.62 111 ILE A C 1
ATOM 798 O O . ILE A 1 111 ? 4.153 2.051 6.576 1.00 97.62 111 ILE A O 1
ATOM 802 N N . SER A 1 112 ? 3.720 1.484 8.703 1.00 94.25 112 SER A N 1
ATOM 803 C CA . SER A 1 112 ? 5.056 0.947 8.958 1.00 94.25 112 SER A CA 1
ATOM 804 C C . SER A 1 112 ? 5.024 -0.266 9.877 1.00 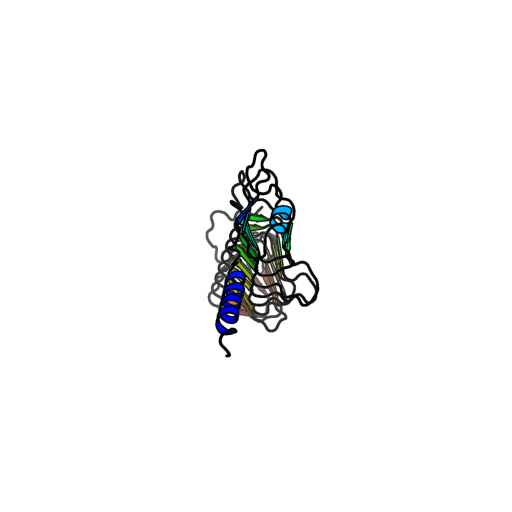94.25 112 SER A C 1
ATOM 806 O O . SER A 1 112 ? 4.325 -0.256 10.890 1.00 94.25 112 SER A O 1
ATOM 808 N N . THR A 1 113 ? 5.803 -1.299 9.556 1.00 90.31 113 THR A N 1
ATOM 809 C CA . THR A 1 113 ? 6.100 -2.383 10.504 1.00 90.31 113 THR A CA 1
ATOM 810 C C . THR A 1 113 ? 7.197 -1.914 11.454 1.00 90.31 113 THR A C 1
ATOM 812 O O . THR A 1 113 ? 8.321 -1.632 11.028 1.00 90.31 113 THR A O 1
ATOM 815 N N . ILE A 1 114 ? 6.884 -1.814 12.744 1.00 82.56 114 ILE A N 1
ATOM 816 C CA . ILE A 1 114 ? 7.809 -1.318 13.767 1.00 82.56 114 ILE A CA 1
ATOM 817 C C . ILE A 1 114 ? 8.215 -2.441 14.722 1.00 82.56 114 ILE A C 1
ATOM 819 O O . ILE A 1 114 ? 7.378 -3.168 15.253 1.00 82.56 114 ILE A O 1
ATOM 823 N N . GLY A 1 115 ? 9.520 -2.565 14.959 1.00 69.06 115 GLY A N 1
ATOM 824 C CA . GLY A 1 115 ? 10.094 -3.528 15.897 1.00 69.06 115 GLY A CA 1
ATOM 825 C C . GLY A 1 115 ? 11.465 -4.030 15.455 1.00 69.06 115 GLY A C 1
ATOM 826 O O . GLY A 1 115 ? 11.881 -3.819 14.319 1.00 69.06 115 GLY A O 1
ATOM 827 N N . GLY A 1 116 ? 12.180 -4.681 16.363 1.00 61.97 116 GLY A N 1
ATOM 828 C CA . GLY A 1 116 ? 13.395 -5.436 16.064 1.00 61.97 116 GLY A CA 1
ATOM 829 C C . GLY A 1 116 ? 13.269 -6.833 16.658 1.00 61.97 116 GLY A C 1
ATOM 830 O O . GLY A 1 116 ? 12.639 -6.995 17.704 1.00 61.97 116 GLY A O 1
ATOM 831 N N . GLY A 1 117 ? 13.856 -7.827 15.996 1.00 61.94 117 GLY A N 1
ATOM 832 C CA . GLY A 1 117 ? 13.850 -9.218 16.447 1.00 61.94 117 GLY A CA 1
ATOM 833 C C . GLY A 1 117 ? 13.107 -10.175 15.515 1.00 61.94 117 GLY A C 1
ATOM 834 O O . GLY A 1 117 ? 12.489 -9.778 14.535 1.00 61.94 117 GLY A O 1
ATOM 835 N N . THR A 1 118 ? 13.172 -11.459 15.859 1.00 59.66 118 THR A N 1
ATOM 836 C CA . THR A 1 118 ? 12.721 -12.602 15.050 1.00 59.66 118 THR A CA 1
ATOM 837 C C . THR A 1 118 ? 11.209 -12.828 15.033 1.00 59.66 118 THR A C 1
ATOM 839 O O . THR A 1 118 ? 10.779 -13.897 14.608 1.00 59.66 118 THR A O 1
ATOM 842 N N . VAL A 1 119 ? 10.388 -11.897 15.534 1.00 60.22 119 VAL A N 1
ATOM 843 C CA . VAL A 1 119 ? 8.929 -12.052 15.438 1.00 60.22 119 VAL A CA 1
ATOM 844 C C . VAL A 1 119 ? 8.546 -11.811 13.980 1.00 60.22 119 VAL A C 1
ATOM 846 O O . VAL A 1 119 ? 8.775 -10.702 13.490 1.00 60.22 119 VAL A O 1
ATOM 849 N N . PRO A 1 120 ? 8.021 -12.821 13.269 1.00 76.25 120 PRO A N 1
ATOM 850 C CA . PRO A 1 120 ? 7.661 -12.632 11.883 1.00 76.25 120 PRO A CA 1
ATOM 851 C C . PRO A 1 120 ? 6.374 -11.803 11.812 1.00 76.25 120 PRO A C 1
ATOM 853 O O . PRO A 1 120 ? 5.431 -12.034 12.573 1.00 76.25 120 PRO A O 1
ATOM 856 N N . TYR A 1 121 ? 6.353 -10.813 10.922 1.00 88.12 121 TYR A N 1
ATOM 857 C CA . TYR A 1 121 ? 5.131 -10.097 10.571 1.00 88.12 121 TYR A CA 1
ATOM 858 C C . TYR A 1 121 ? 4.511 -10.814 9.383 1.00 88.12 121 TYR A C 1
ATOM 860 O O . TYR A 1 121 ? 5.060 -10.776 8.280 1.00 88.12 121 TYR A O 1
ATOM 868 N N . GLU A 1 122 ? 3.395 -11.487 9.635 1.00 92.69 122 GLU A N 1
ATOM 869 C CA . GLU A 1 122 ? 2.762 -12.383 8.673 1.00 92.69 122 GLU A CA 1
ATOM 870 C C . GLU A 1 122 ? 1.292 -12.025 8.471 1.00 92.69 122 GLU A C 1
ATOM 872 O O . GLU A 1 122 ? 0.646 -11.472 9.367 1.00 92.69 122 GLU A O 1
ATOM 877 N N . ASN A 1 123 ? 0.754 -12.373 7.303 1.00 95.75 123 ASN A N 1
ATOM 878 C CA . ASN A 1 123 ? -0.675 -12.267 6.998 1.00 95.75 123 ASN A CA 1
ATOM 879 C C . ASN A 1 123 ? -1.182 -10.821 7.149 1.00 95.75 123 ASN A C 1
ATOM 881 O O . ASN A 1 123 ? -2.126 -10.539 7.891 1.00 95.75 123 ASN A O 1
ATOM 885 N N . ILE A 1 124 ? -0.501 -9.884 6.481 1.00 96.19 124 ILE A N 1
ATOM 886 C CA . ILE A 1 124 ? -0.911 -8.476 6.439 1.00 96.19 124 ILE A CA 1
ATOM 887 C C . ILE A 1 124 ? -1.548 -8.199 5.086 1.00 96.19 124 ILE A C 1
ATOM 889 O O . ILE A 1 124 ? -0.903 -8.297 4.040 1.00 96.19 124 ILE A O 1
ATOM 893 N N . GLU A 1 125 ? -2.805 -7.788 5.127 1.00 98.31 125 GLU A N 1
ATOM 894 C CA . GLU A 1 125 ? -3.619 -7.528 3.956 1.00 98.31 125 GLU A CA 1
ATOM 895 C C . GLU A 1 125 ? -4.081 -6.064 3.940 1.00 98.31 125 GLU A C 1
ATOM 897 O O . GLU A 1 125 ? -4.687 -5.556 4.886 1.00 98.31 125 GLU A O 1
ATOM 902 N N . ILE A 1 126 ? -3.768 -5.356 2.857 1.00 98.56 126 ILE A N 1
ATOM 903 C CA . ILE A 1 126 ? -4.031 -3.926 2.690 1.00 98.56 126 ILE A CA 1
ATOM 904 C C . ILE A 1 126 ? -4.843 -3.749 1.406 1.00 98.56 126 ILE A C 1
ATOM 906 O O . ILE A 1 126 ? -4.304 -3.891 0.304 1.00 98.56 126 ILE A O 1
ATOM 910 N N . PHE A 1 127 ? -6.132 -3.426 1.545 1.00 97.81 127 PHE A N 1
ATOM 911 C CA . PHE A 1 127 ? -7.093 -3.389 0.441 1.00 97.81 127 PHE A CA 1
ATOM 912 C C . PHE A 1 127 ? -7.809 -2.060 0.267 1.00 97.81 127 PHE A C 1
ATOM 914 O O . PHE A 1 127 ? -8.340 -1.529 1.231 1.00 97.81 127 PHE A O 1
ATOM 921 N N . GLU A 1 128 ? -7.979 -1.594 -0.970 1.00 97.81 128 GLU A N 1
ATOM 922 C CA . GLU A 1 128 ? -8.945 -0.518 -1.266 1.00 97.81 128 GLU A CA 1
ATOM 923 C C . GLU A 1 128 ? -8.753 0.714 -0.357 1.00 97.81 128 GLU A C 1
ATOM 925 O O . GLU A 1 128 ? -9.692 1.220 0.253 1.00 97.81 128 GLU A O 1
ATOM 930 N N . ASN A 1 129 ? -7.505 1.149 -0.183 1.00 98.25 129 ASN A N 1
ATOM 931 C CA . ASN A 1 129 ? -7.149 2.317 0.618 1.00 98.25 129 ASN A CA 1
ATOM 932 C C . ASN A 1 129 ? -6.533 3.414 -0.260 1.00 98.25 129 ASN A C 1
ATOM 934 O O . ASN A 1 129 ? -5.965 3.145 -1.324 1.00 98.25 129 ASN A O 1
ATOM 938 N N . LYS A 1 130 ? -6.553 4.653 0.243 1.00 97.56 130 LYS A N 1
ATOM 939 C CA . LYS A 1 130 ? -5.667 5.732 -0.216 1.00 97.56 130 LYS A CA 1
ATOM 940 C C . LYS A 1 130 ? -4.527 5.867 0.791 1.00 97.56 130 LYS A C 1
ATOM 942 O O . LYS A 1 130 ? -4.787 6.143 1.957 1.00 97.56 130 LYS A O 1
ATOM 947 N N . ILE A 1 131 ? -3.281 5.656 0.369 1.00 97.94 131 ILE A N 1
ATOM 948 C CA . ILE A 1 131 ? -2.131 5.564 1.278 1.00 97.94 131 ILE A CA 1
ATOM 949 C C . ILE A 1 131 ? -0.996 6.483 0.822 1.00 97.94 131 ILE A C 1
ATOM 951 O O . ILE A 1 131 ? -0.549 6.419 -0.323 1.00 97.94 131 ILE A O 1
ATOM 955 N N . GLY A 1 132 ? -0.485 7.314 1.733 1.00 97.38 132 GLY A N 1
ATOM 956 C CA . GLY A 1 132 ? 0.696 8.140 1.468 1.00 97.38 132 GLY A CA 1
ATOM 957 C C . GLY A 1 132 ? 1.975 7.305 1.343 1.00 97.38 132 GLY A C 1
ATOM 958 O O . GLY A 1 132 ? 2.693 7.401 0.348 1.00 97.38 132 GLY A O 1
ATOM 959 N N . SER A 1 133 ? 2.261 6.440 2.314 1.00 97.44 133 SER A N 1
ATOM 960 C CA . SER A 1 133 ? 3.385 5.503 2.211 1.00 97.44 133 SER A CA 1
ATOM 961 C C . SER A 1 133 ? 3.161 4.182 2.939 1.00 97.44 133 SER A C 1
ATOM 963 O O . SER A 1 133 ? 2.480 4.121 3.960 1.00 97.44 133 SER A O 1
ATOM 965 N N . ILE A 1 134 ? 3.770 3.118 2.422 1.00 96.81 134 ILE A N 1
ATOM 966 C CA . ILE A 1 134 ? 3.870 1.808 3.067 1.00 96.81 134 ILE A CA 1
ATOM 967 C C . ILE A 1 134 ? 5.352 1.483 3.210 1.00 96.81 134 ILE A C 1
ATOM 969 O O . ILE A 1 134 ? 6.054 1.435 2.208 1.00 96.81 134 ILE A O 1
ATOM 973 N N . SER A 1 135 ? 5.816 1.231 4.430 1.00 94.12 135 SER A N 1
ATOM 974 C CA . SER A 1 135 ? 7.183 0.789 4.712 1.00 94.12 135 SER A CA 1
ATOM 975 C C . SER A 1 135 ? 7.158 -0.542 5.460 1.00 94.12 135 SER A C 1
ATOM 977 O O . SER A 1 135 ? 6.910 -0.576 6.666 1.00 94.12 135 SER A O 1
ATOM 979 N N . ILE A 1 136 ? 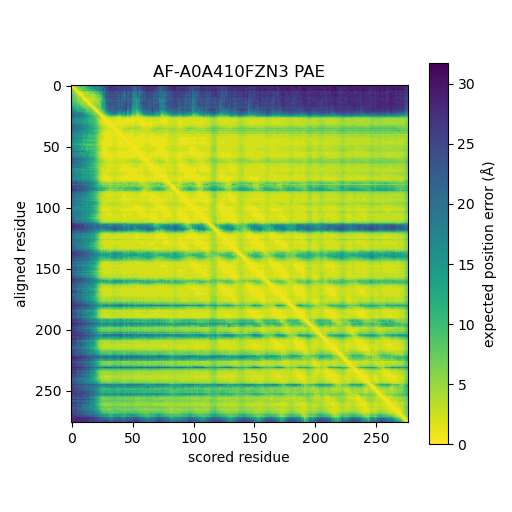7.429 -1.640 4.756 1.00 89.44 136 ILE A N 1
ATOM 980 C CA . ILE A 1 136 ? 7.489 -2.991 5.328 1.00 89.44 136 ILE A CA 1
ATOM 981 C C . ILE A 1 136 ? 8.936 -3.468 5.449 1.00 89.44 136 ILE A C 1
ATOM 983 O O . ILE A 1 136 ? 9.773 -3.226 4.576 1.00 89.44 136 ILE A O 1
ATOM 987 N N . GLY A 1 137 ? 9.240 -4.152 6.550 1.00 82.88 137 GLY A N 1
ATOM 988 C CA . GLY A 1 137 ? 10.576 -4.684 6.783 1.00 82.88 137 GLY A CA 1
ATOM 989 C C . GLY A 1 137 ? 11.617 -3.580 6.964 1.00 82.88 137 GLY A C 1
ATOM 990 O O . GLY A 1 137 ? 12.643 -3.642 6.309 1.00 82.88 137 GLY A O 1
ATOM 991 N N . ASN A 1 138 ? 11.364 -2.541 7.769 1.00 78.19 138 ASN A N 1
ATOM 992 C CA . ASN A 1 138 ? 12.330 -1.451 8.018 1.00 78.19 138 ASN A CA 1
ATOM 993 C C . ASN A 1 138 ? 13.290 -1.755 9.195 1.00 78.19 138 ASN A C 1
ATOM 995 O O . ASN A 1 138 ? 14.295 -1.077 9.386 1.00 78.19 138 ASN A O 1
ATOM 999 N N . GLY A 1 139 ? 12.994 -2.771 10.011 1.00 73.25 139 GLY A N 1
ATOM 1000 C CA . GLY A 1 139 ? 13.833 -3.169 11.146 1.00 73.25 139 GLY A CA 1
ATOM 1001 C C . GLY A 1 139 ? 14.879 -4.223 10.781 1.00 73.25 139 GLY A C 1
ATOM 1002 O O . GLY A 1 139 ? 14.634 -5.079 9.937 1.00 73.25 139 GLY A O 1
ATOM 1003 N N . VAL A 1 140 ? 16.032 -4.195 11.454 1.00 69.75 140 VAL A N 1
ATOM 1004 C CA . VAL A 1 140 ? 17.067 -5.237 11.328 1.00 69.75 140 VAL A CA 1
ATOM 1005 C C . VAL A 1 140 ? 16.483 -6.594 11.744 1.00 69.75 140 VAL A C 1
ATOM 1007 O O . VAL A 1 140 ? 15.779 -6.678 12.752 1.00 69.75 140 VAL A O 1
ATOM 1010 N N . ASP A 1 141 ? 16.763 -7.633 10.954 1.00 74.12 141 ASP A N 1
ATOM 1011 C CA . ASP A 1 141 ? 16.336 -9.025 11.173 1.00 74.12 141 ASP A CA 1
ATOM 1012 C C . ASP A 1 141 ? 14.812 -9.255 11.232 1.00 74.12 141 ASP A C 1
ATOM 1014 O O . ASP A 1 141 ? 14.353 -10.281 11.740 1.00 74.12 141 ASP A O 1
ATOM 1018 N N . GLN A 1 142 ? 14.009 -8.335 10.685 1.00 78.50 142 GLN A N 1
ATOM 1019 C CA . GLN A 1 142 ? 12.577 -8.573 10.512 1.00 78.50 142 GLN A CA 1
ATOM 1020 C C . GLN A 1 142 ? 12.346 -9.636 9.434 1.00 78.50 142 GLN A C 1
ATOM 1022 O O . GLN A 1 142 ? 12.809 -9.497 8.301 1.00 78.50 142 GLN A O 1
ATOM 1027 N N . THR A 1 143 ? 11.586 -10.675 9.782 1.00 81.44 143 THR A N 1
ATOM 1028 C CA . THR A 1 143 ? 11.021 -11.607 8.800 1.00 81.44 143 THR A CA 1
ATOM 1029 C C . THR A 1 143 ? 9.628 -11.113 8.436 1.00 81.44 143 THR A C 1
ATOM 1031 O O . THR A 1 143 ? 8.795 -10.918 9.319 1.00 81.44 143 THR A O 1
ATOM 1034 N N . ILE A 1 144 ? 9.396 -10.858 7.152 1.00 86.88 144 ILE A N 1
ATOM 1035 C CA . ILE A 1 144 ? 8.098 -10.438 6.621 1.00 86.88 144 ILE A CA 1
ATOM 1036 C C . ILE A 1 144 ? 7.607 -11.544 5.691 1.00 86.88 144 ILE A C 1
ATOM 1038 O O . ILE A 1 144 ? 8.337 -11.916 4.770 1.00 86.88 144 ILE A O 1
ATOM 1042 N N . ASP A 1 145 ? 6.402 -12.061 5.910 1.00 90.81 145 ASP A N 1
ATOM 1043 C CA . ASP A 1 145 ? 5.832 -13.108 5.060 1.00 90.81 145 ASP A CA 1
ATOM 1044 C C . ASP A 1 145 ? 4.344 -12.872 4.775 1.00 90.81 145 ASP A C 1
ATOM 1046 O O . ASP A 1 145 ? 3.649 -12.202 5.533 1.00 90.81 145 ASP A O 1
ATOM 1050 N N . ASN A 1 146 ? 3.854 -13.418 3.667 1.00 93.44 146 ASN A N 1
ATOM 1051 C CA . ASN A 1 146 ? 2.449 -13.405 3.265 1.00 93.44 146 ASN A CA 1
ATOM 1052 C C . ASN A 1 146 ? 1.798 -12.010 3.355 1.00 93.44 146 ASN A C 1
ATOM 1054 O O . ASN A 1 146 ? 0.901 -11.756 4.165 1.00 93.44 146 ASN A O 1
ATOM 1058 N N . ILE A 1 147 ? 2.289 -11.090 2.523 1.00 94.62 147 ILE A N 1
ATOM 1059 C CA . ILE A 1 147 ? 1.802 -9.709 2.461 1.00 94.62 147 ILE A CA 1
ATOM 1060 C C . ILE A 1 147 ? 1.012 -9.510 1.178 1.00 94.62 147 ILE A C 1
ATOM 1062 O O . ILE A 1 147 ? 1.521 -9.767 0.086 1.00 94.62 147 ILE A O 1
ATOM 1066 N N . VAL A 1 148 ? -0.198 -8.972 1.298 1.00 97.62 148 VAL A N 1
ATOM 1067 C CA . VAL A 1 148 ? -1.050 -8.642 0.155 1.00 97.62 148 VAL A CA 1
ATOM 1068 C C . VAL A 1 148 ? -1.354 -7.150 0.155 1.00 97.62 148 VAL A C 1
ATOM 1070 O O . VAL A 1 148 ? -1.949 -6.616 1.086 1.00 97.62 148 VAL A O 1
ATOM 1073 N N . ILE A 1 149 ? -0.964 -6.467 -0.919 1.00 98.19 149 ILE A N 1
ATOM 1074 C CA . ILE A 1 149 ? -1.272 -5.057 -1.167 1.00 98.19 149 ILE A CA 1
ATOM 1075 C C . ILE A 1 149 ? -2.088 -4.997 -2.453 1.00 98.19 149 ILE A C 1
ATOM 1077 O O . ILE A 1 149 ? -1.540 -5.192 -3.543 1.00 98.19 149 ILE A O 1
ATOM 1081 N N . GLN A 1 150 ? -3.394 -4.741 -2.342 1.00 98.62 150 GLN A N 1
ATOM 1082 C CA . GLN A 1 150 ? -4.292 -4.822 -3.491 1.00 98.62 150 GLN A CA 1
ATOM 1083 C C . GLN A 1 150 ? -5.366 -3.734 -3.580 1.00 98.62 150 GLN A C 1
ATOM 1085 O O . GLN A 1 150 ? -6.020 -3.395 -2.604 1.00 98.62 150 GLN A O 1
ATOM 1090 N N . GLY A 1 151 ? -5.625 -3.229 -4.789 1.00 98.12 151 GLY A N 1
ATOM 1091 C CA . GLY A 1 151 ? -6.742 -2.305 -5.019 1.00 98.12 151 GLY A CA 1
ATOM 1092 C C . GLY A 1 151 ? -6.536 -0.910 -4.426 1.00 98.12 151 GLY A C 1
ATOM 1093 O O . GLY A 1 151 ? -7.506 -0.182 -4.252 1.00 98.12 151 GLY A O 1
ATOM 1094 N N . ASN A 1 152 ? -5.307 -0.538 -4.064 1.00 97.88 152 ASN A N 1
ATOM 1095 C CA . ASN A 1 152 ? -5.017 0.718 -3.379 1.00 97.88 152 ASN A CA 1
ATOM 1096 C C . ASN A 1 152 ? -4.549 1.813 -4.348 1.00 97.88 152 ASN A C 1
ATOM 1098 O O . ASN A 1 152 ? -3.954 1.542 -5.394 1.00 97.88 152 ASN A O 1
ATOM 1102 N N . GLN A 1 153 ? -4.726 3.066 -3.932 1.00 96.44 153 GLN A N 1
ATOM 1103 C CA . GLN A 1 153 ? -3.992 4.213 -4.460 1.00 96.44 153 GLN A CA 1
ATOM 1104 C C . GLN A 1 153 ? -2.856 4.550 -3.491 1.00 96.44 153 GLN A C 1
ATOM 1106 O O . GLN A 1 153 ? -3.113 4.970 -2.364 1.00 96.44 153 GLN A O 1
ATOM 1111 N N . ILE A 1 154 ? -1.607 4.373 -3.917 1.00 96.50 154 ILE A N 1
ATOM 1112 C CA . ILE A 1 154 ? -0.433 4.467 -3.046 1.00 96.50 154 ILE A CA 1
ATOM 1113 C C . ILE A 1 154 ? 0.572 5.450 -3.631 1.00 96.50 154 ILE A C 1
ATOM 1115 O O . ILE A 1 154 ? 0.953 5.339 -4.793 1.00 96.50 154 ILE A O 1
ATOM 1119 N N . ASN A 1 155 ? 1.049 6.394 -2.826 1.00 95.06 155 ASN A N 1
ATOM 1120 C CA . ASN A 1 155 ? 2.129 7.265 -3.274 1.00 95.06 155 ASN A CA 1
ATOM 1121 C C . ASN A 1 155 ? 3.496 6.553 -3.199 1.00 95.06 155 ASN A C 1
ATOM 1123 O O . ASN A 1 155 ? 4.219 6.529 -4.189 1.00 95.06 155 ASN A O 1
ATOM 1127 N N . PHE A 1 156 ? 3.830 5.877 -2.098 1.00 95.31 156 PHE A N 1
ATOM 1128 C CA . PHE A 1 156 ? 5.103 5.153 -1.988 1.00 95.31 156 PHE A CA 1
ATOM 1129 C C . PHE A 1 156 ? 4.974 3.768 -1.344 1.00 95.31 156 PHE A C 1
ATOM 1131 O O . PHE A 1 156 ? 4.320 3.623 -0.312 1.00 95.31 156 PHE A O 1
ATOM 1138 N N . ILE A 1 157 ? 5.660 2.768 -1.902 1.00 95.62 157 ILE A N 1
ATOM 1139 C CA . ILE A 1 157 ? 5.894 1.466 -1.260 1.00 95.62 157 ILE A CA 1
ATOM 1140 C C . ILE A 1 157 ? 7.399 1.267 -1.074 1.00 95.62 157 ILE A C 1
ATOM 1142 O O . ILE A 1 157 ? 8.147 1.276 -2.043 1.00 95.62 157 ILE A O 1
ATOM 1146 N N . GLY A 1 158 ? 7.836 1.031 0.158 1.00 93.44 158 GLY A N 1
ATOM 1147 C CA . GLY A 1 158 ? 9.193 0.651 0.521 1.00 93.44 158 GLY A CA 1
ATOM 1148 C C . GLY A 1 158 ? 9.205 -0.713 1.202 1.00 93.44 158 GLY A C 1
ATOM 1149 O O . GLY A 1 158 ? 8.557 -0.915 2.226 1.00 93.44 158 GLY A O 1
ATOM 1150 N N . GLN A 1 159 ? 9.963 -1.647 0.647 1.00 90.69 159 GLN A N 1
ATOM 1151 C CA . GLN A 1 159 ? 10.214 -2.970 1.198 1.00 90.69 159 GLN A CA 1
ATOM 1152 C C . GLN A 1 159 ? 11.742 -3.115 1.320 1.00 90.69 159 GLN A C 1
ATOM 1154 O O . GLN A 1 159 ? 12.437 -3.089 0.305 1.00 90.69 159 GLN A O 1
ATOM 1159 N N . TYR A 1 160 ? 12.274 -3.170 2.552 1.00 84.00 160 TYR A N 1
ATOM 1160 C CA . TYR A 1 160 ? 13.713 -2.948 2.811 1.00 84.00 160 TYR A CA 1
ATOM 1161 C C . TYR A 1 160 ? 14.518 -4.174 3.299 1.00 84.00 160 TYR A C 1
ATOM 1163 O O . TYR A 1 160 ? 15.744 -4.153 3.209 1.00 84.00 160 TYR A O 1
ATOM 1171 N N . ASN A 1 161 ? 13.876 -5.251 3.763 1.00 79.75 161 ASN A N 1
ATOM 1172 C CA . ASN A 1 161 ? 14.532 -6.462 4.302 1.00 79.75 161 ASN A CA 1
ATOM 1173 C C . ASN A 1 161 ? 14.005 -7.760 3.669 1.00 79.75 161 ASN A C 1
ATOM 1175 O O . ASN A 1 161 ? 13.169 -7.707 2.789 1.00 79.75 161 ASN A O 1
ATOM 1179 N N . ASN A 1 162 ? 14.453 -8.946 4.081 1.00 80.25 162 ASN A N 1
ATOM 1180 C CA . ASN A 1 162 ? 13.955 -10.186 3.472 1.00 80.25 162 ASN A CA 1
ATOM 1181 C C . ASN A 1 162 ? 12.434 -10.326 3.666 1.00 80.25 162 ASN A C 1
ATOM 1183 O O . ASN A 1 162 ? 11.955 -10.526 4.782 1.00 80.25 162 ASN A O 1
ATOM 1187 N N . ALA A 1 163 ? 11.694 -10.228 2.561 1.00 83.50 163 ALA A N 1
ATOM 1188 C CA . ALA A 1 163 ? 10.257 -10.445 2.520 1.00 83.50 163 ALA A CA 1
ATOM 1189 C C . ALA A 1 163 ? 9.936 -11.611 1.582 1.00 83.50 163 ALA A C 1
ATOM 1191 O O . ALA A 1 163 ? 10.422 -11.663 0.444 1.00 83.50 163 ALA A O 1
ATOM 1192 N N . ALA A 1 164 ? 9.133 -12.546 2.074 1.00 87.81 164 ALA A N 1
ATOM 1193 C CA . ALA A 1 164 ? 8.610 -13.671 1.319 1.00 87.81 164 ALA A CA 1
ATOM 1194 C C . ALA A 1 164 ? 7.107 -13.492 1.072 1.00 87.81 164 ALA A C 1
ATOM 1196 O O . ALA A 1 164 ? 6.414 -12.764 1.776 1.00 87.81 164 ALA A O 1
ATOM 1197 N N . ASN A 1 165 ? 6.638 -14.118 -0.000 1.00 90.81 165 ASN A N 1
ATOM 1198 C CA . ASN A 1 165 ? 5.245 -14.213 -0.418 1.00 90.81 165 ASN A CA 1
ATOM 1199 C C . ASN A 1 165 ? 4.535 -12.852 -0.418 1.00 90.81 165 ASN A C 1
ATOM 1201 O O . ASN A 1 165 ? 3.456 -12.682 0.144 1.00 90.81 165 ASN A O 1
ATOM 1205 N N . VAL A 1 166 ? 5.170 -11.869 -1.061 1.00 92.25 166 VAL A N 1
ATOM 1206 C CA . VAL A 1 166 ? 4.624 -10.519 -1.209 1.00 92.25 166 VAL A CA 1
ATOM 1207 C C . VAL A 1 166 ? 3.894 -10.410 -2.545 1.00 92.25 166 VAL A C 1
ATOM 1209 O O . VAL A 1 166 ? 4.494 -10.578 -3.609 1.00 92.25 166 VAL A O 1
ATOM 1212 N N . LEU A 1 167 ? 2.607 -10.082 -2.497 1.00 96.12 167 LEU A N 1
ATOM 1213 C CA . LEU A 1 167 ? 1.773 -9.800 -3.658 1.00 96.12 167 LEU A CA 1
ATOM 1214 C C . LEU A 1 167 ? 1.385 -8.320 -3.676 1.00 96.12 167 LEU A C 1
ATOM 1216 O O . LEU A 1 167 ? 0.692 -7.833 -2.787 1.00 96.12 167 LEU A O 1
ATOM 1220 N N . ILE A 1 168 ? 1.784 -7.615 -4.731 1.00 97.62 168 ILE A N 1
ATOM 1221 C CA . ILE A 1 168 ? 1.388 -6.231 -4.999 1.00 97.62 168 ILE A CA 1
ATOM 1222 C C . ILE A 1 168 ? 0.585 -6.239 -6.295 1.00 97.62 168 ILE A C 1
ATOM 1224 O O . ILE A 1 168 ? 1.159 -6.433 -7.370 1.00 97.62 168 ILE A O 1
ATOM 1228 N N . THR A 1 169 ? -0.739 -6.069 -6.220 1.00 98.69 169 THR A N 1
ATOM 1229 C CA . THR A 1 169 ? -1.591 -6.193 -7.412 1.00 98.69 169 THR A CA 1
ATOM 1230 C C . THR A 1 169 ? -2.788 -5.258 -7.502 1.00 98.69 169 THR A C 1
ATOM 1232 O O . THR A 1 169 ? -3.379 -4.893 -6.498 1.00 98.69 169 THR A O 1
ATOM 1235 N N . ASN A 1 170 ? -3.197 -4.887 -8.718 1.00 98.56 170 ASN A N 1
ATOM 1236 C CA . ASN A 1 170 ? -4.361 -4.027 -8.957 1.00 98.56 170 ASN A CA 1
ATOM 1237 C C . ASN A 1 170 ? -4.272 -2.673 -8.231 1.00 98.56 170 ASN A C 1
ATOM 1239 O O . ASN A 1 170 ? -5.288 -2.139 -7.794 1.00 98.56 170 ASN A O 1
ATOM 1243 N N . ASN A 1 171 ? -3.066 -2.129 -8.055 1.00 97.88 171 ASN A N 1
ATOM 1244 C CA . ASN A 1 171 ? -2.863 -0.833 -7.412 1.00 97.88 171 ASN A CA 1
ATOM 1245 C C . ASN A 1 171 ? -2.533 0.257 -8.436 1.00 97.88 171 ASN A C 1
ATOM 1247 O O . ASN A 1 171 ? -2.009 -0.002 -9.522 1.00 97.88 171 ASN A O 1
ATOM 1251 N N . ILE A 1 172 ? -2.764 1.500 -8.026 1.00 95.75 172 ILE A N 1
ATOM 1252 C CA . ILE A 1 172 ? -2.204 2.693 -8.656 1.00 95.75 172 ILE A CA 1
ATOM 1253 C C . ILE A 1 172 ? -1.085 3.193 -7.743 1.00 95.75 172 ILE A C 1
ATOM 1255 O O . ILE A 1 172 ? -1.359 3.584 -6.610 1.00 95.75 172 ILE A O 1
ATOM 1259 N N . ILE A 1 173 ? 0.161 3.170 -8.214 1.00 95.56 173 ILE A N 1
ATOM 1260 C CA . ILE A 1 173 ? 1.355 3.413 -7.390 1.00 95.56 173 ILE A CA 1
ATOM 1261 C C . ILE A 1 173 ? 2.161 4.570 -7.983 1.00 95.56 173 ILE A C 1
ATOM 1263 O O . ILE A 1 173 ? 2.384 4.581 -9.189 1.00 95.56 173 ILE A O 1
ATOM 1267 N N . ALA A 1 174 ? 2.625 5.533 -7.184 1.00 93.31 174 ALA A N 1
ATOM 1268 C CA . ALA A 1 174 ? 3.527 6.564 -7.711 1.00 93.31 174 ALA A CA 1
ATOM 1269 C C . ALA A 1 174 ? 4.994 6.105 -7.713 1.00 93.31 174 ALA A C 1
ATOM 1271 O O . ALA A 1 174 ? 5.676 6.199 -8.732 1.00 93.31 174 ALA A O 1
ATOM 1272 N N . SER A 1 175 ? 5.454 5.528 -6.602 1.00 93.12 175 SER A N 1
ATOM 1273 C CA . SER A 1 175 ? 6.819 5.029 -6.443 1.00 93.12 175 SER A CA 1
ATOM 1274 C C . SER A 1 175 ? 6.870 3.708 -5.673 1.00 93.12 175 SER A C 1
ATOM 1276 O O . SER A 1 175 ? 6.059 3.445 -4.781 1.00 93.12 175 SER A O 1
ATOM 1278 N N . ILE A 1 176 ? 7.850 2.871 -6.017 1.00 93.75 176 ILE A N 1
ATOM 1279 C CA . ILE A 1 176 ? 8.146 1.622 -5.325 1.00 93.75 176 ILE A CA 1
ATOM 1280 C C . ILE A 1 176 ? 9.654 1.410 -5.171 1.00 93.75 176 ILE A C 1
ATOM 1282 O O . ILE A 1 176 ? 10.440 1.624 -6.092 1.00 93.75 176 ILE A O 1
ATOM 1286 N N . THR A 1 177 ? 10.054 0.949 -3.993 1.00 92.69 177 THR A N 1
ATOM 1287 C CA . THR A 1 177 ? 11.381 0.417 -3.699 1.00 92.69 177 THR A CA 1
ATOM 1288 C C . THR A 1 177 ? 11.238 -0.963 -3.072 1.00 92.69 177 THR A C 1
ATOM 1290 O O . THR A 1 177 ? 10.616 -1.104 -2.025 1.00 92.69 177 THR A O 1
ATOM 1293 N N . ILE A 1 178 ? 11.821 -1.977 -3.703 1.00 89.56 178 ILE A N 1
ATOM 1294 C CA . ILE A 1 178 ? 11.861 -3.366 -3.223 1.00 89.56 178 ILE A CA 1
ATOM 1295 C C . ILE A 1 178 ? 13.324 -3.745 -3.008 1.00 89.56 178 ILE A C 1
ATOM 1297 O O . ILE A 1 178 ? 14.160 -3.431 -3.853 1.00 89.56 178 ILE A O 1
ATOM 1301 N N . SER A 1 179 ? 13.632 -4.415 -1.901 1.00 88.00 179 SER A N 1
ATOM 1302 C CA . SER A 1 179 ? 14.986 -4.823 -1.520 1.00 88.00 179 SER A CA 1
ATOM 1303 C C . SER A 1 179 ? 14.990 -6.261 -1.008 1.00 88.00 179 SER A C 1
ATOM 1305 O O . SER A 1 179 ? 14.277 -6.583 -0.065 1.00 88.00 179 SER A O 1
ATOM 1307 N N . ASN A 1 180 ? 15.837 -7.118 -1.581 1.00 82.00 180 ASN A N 1
ATOM 1308 C CA . ASN A 1 180 ? 16.032 -8.514 -1.159 1.00 82.00 180 ASN A CA 1
ATOM 1309 C C . ASN A 1 180 ? 14.738 -9.345 -1.140 1.00 82.00 180 ASN A C 1
ATOM 1311 O O . ASN A 1 180 ? 14.454 -10.074 -0.188 1.00 82.00 180 ASN A O 1
ATOM 1315 N N . ALA A 1 181 ? 13.944 -9.245 -2.204 1.00 70.94 181 ALA A N 1
ATOM 1316 C CA . ALA A 1 181 ? 12.736 -10.044 -2.335 1.00 70.94 181 ALA A CA 1
ATOM 1317 C C . ALA A 1 181 ? 13.060 -11.546 -2.428 1.00 70.94 181 ALA A C 1
ATOM 1319 O O . ALA A 1 181 ? 13.750 -11.983 -3.348 1.00 70.94 181 ALA A O 1
ATOM 1320 N N . ALA A 1 182 ? 12.522 -12.352 -1.509 1.00 80.88 182 ALA A N 1
ATOM 1321 C CA . ALA A 1 182 ? 12.612 -13.809 -1.601 1.00 80.88 182 ALA A CA 1
ATOM 1322 C C . ALA A 1 182 ? 11.586 -14.351 -2.612 1.00 80.88 182 ALA A C 1
ATOM 1324 O O . ALA A 1 182 ? 11.935 -15.066 -3.549 1.00 80.88 182 ALA A O 1
ATOM 1325 N N . THR A 1 183 ? 10.321 -13.955 -2.474 1.00 85.56 183 THR A N 1
ATOM 1326 C CA . THR A 1 183 ? 9.258 -14.245 -3.446 1.00 85.56 183 THR A CA 1
ATOM 1327 C C . THR A 1 183 ? 8.322 -13.043 -3.521 1.00 85.56 183 THR A C 1
ATOM 1329 O O . THR A 1 183 ? 7.489 -12.834 -2.642 1.00 85.56 183 THR A O 1
ATOM 1332 N N . ILE A 1 184 ? 8.474 -12.224 -4.567 1.00 90.25 184 ILE A N 1
ATOM 1333 C CA . ILE A 1 184 ? 7.596 -11.074 -4.816 1.00 90.25 184 ILE A CA 1
ATOM 1334 C C . ILE A 1 184 ? 6.946 -11.173 -6.190 1.00 90.25 184 ILE A C 1
ATOM 1336 O O . ILE A 1 184 ? 7.595 -11.492 -7.192 1.00 90.25 184 ILE A O 1
ATOM 1340 N N . VAL A 1 185 ? 5.652 -10.873 -6.224 1.00 94.62 185 VAL A N 1
ATOM 1341 C CA . VAL A 1 185 ? 4.863 -10.732 -7.442 1.00 94.62 185 VAL A CA 1
ATOM 1342 C C . VAL A 1 185 ? 4.287 -9.326 -7.470 1.00 94.62 185 VAL A C 1
ATOM 1344 O O . VAL A 1 185 ? 3.480 -8.948 -6.624 1.00 94.62 185 VAL A O 1
ATOM 1347 N N . VAL A 1 186 ? 4.692 -8.557 -8.471 1.00 96.12 186 VAL A N 1
ATOM 1348 C CA . VAL A 1 186 ? 4.155 -7.234 -8.773 1.00 96.12 186 VAL A CA 1
ATOM 1349 C C . VAL A 1 186 ? 3.365 -7.375 -10.062 1.00 96.12 186 VAL A C 1
ATOM 1351 O O . VAL A 1 186 ? 3.959 -7.569 -11.123 1.00 96.12 186 VAL A O 1
ATOM 1354 N N . SER A 1 187 ? 2.035 -7.337 -9.995 1.00 98.19 187 SER A N 1
ATOM 1355 C CA . SER A 1 187 ? 1.223 -7.578 -11.191 1.00 98.19 187 SER A CA 1
ATOM 1356 C C . SER A 1 187 ? -0.038 -6.746 -11.321 1.00 98.19 187 SER A C 1
ATOM 1358 O O . SER A 1 187 ? -0.672 -6.428 -10.324 1.00 98.19 187 SER A O 1
ATOM 1360 N N . ASN A 1 188 ? -0.454 -6.433 -12.548 1.00 98.50 188 ASN A N 1
ATOM 1361 C CA . ASN A 1 188 ? -1.677 -5.661 -12.813 1.00 98.50 188 ASN A CA 1
ATOM 1362 C C . ASN A 1 188 ? -1.691 -4.281 -12.125 1.00 98.50 188 ASN A C 1
ATOM 1364 O O . ASN A 1 188 ? -2.746 -3.799 -11.720 1.00 98.50 188 ASN A O 1
ATOM 1368 N N . ASN A 1 189 ? -0.529 -3.653 -11.926 1.00 97.81 189 ASN A N 1
ATOM 1369 C CA . ASN A 1 189 ? -0.450 -2.316 -11.336 1.00 97.81 189 ASN A CA 1
ATOM 1370 C C . ASN A 1 189 ? -0.250 -1.247 -12.410 1.00 97.81 189 ASN A C 1
ATOM 1372 O O . ASN A 1 189 ? 0.371 -1.488 -13.447 1.00 97.81 189 ASN A O 1
ATOM 1376 N N . ILE A 1 190 ? -0.710 -0.035 -12.112 1.00 95.69 190 ILE A N 1
ATOM 1377 C CA . ILE A 1 190 ? -0.386 1.168 -12.877 1.00 95.69 190 ILE A CA 1
ATOM 1378 C C . ILE A 1 190 ? 0.573 2.008 -12.038 1.00 95.69 190 ILE A C 1
ATOM 1380 O O . ILE A 1 190 ? 0.175 2.603 -11.036 1.00 95.69 190 ILE A O 1
ATOM 1384 N N . PHE A 1 191 ? 1.828 2.077 -12.462 1.00 93.94 191 PHE A N 1
ATOM 1385 C CA . PHE A 1 191 ? 2.817 2.987 -11.911 1.00 93.94 191 PHE A CA 1
ATOM 1386 C C . PHE A 1 191 ? 2.728 4.334 -12.629 1.00 93.94 191 PHE A C 1
ATOM 1388 O O . PHE A 1 191 ? 2.891 4.388 -13.847 1.00 93.94 191 PHE A O 1
ATOM 1395 N N . ARG A 1 192 ? 2.465 5.413 -11.884 1.00 89.44 192 ARG A N 1
ATOM 1396 C CA . ARG A 1 192 ? 2.456 6.793 -12.392 1.00 89.44 192 ARG A CA 1
ATOM 1397 C C . ARG A 1 192 ? 3.557 7.605 -11.720 1.00 89.44 192 ARG A C 1
ATOM 1399 O O . ARG A 1 192 ? 3.405 8.085 -10.606 1.00 89.44 192 ARG A O 1
ATOM 1406 N N . SER A 1 193 ? 4.679 7.759 -12.394 1.00 82.19 193 SER A N 1
ATOM 1407 C CA . SER A 1 193 ? 5.833 8.452 -11.834 1.00 82.19 193 SER A CA 1
ATOM 1408 C C . SER A 1 193 ? 6.051 9.798 -12.522 1.00 82.19 193 SER A C 1
ATOM 1410 O O . SER A 1 193 ? 5.884 9.941 -13.736 1.00 82.19 193 SER A O 1
ATOM 1412 N N . VAL A 1 194 ? 6.432 10.803 -11.735 1.00 79.19 194 VAL A N 1
ATOM 1413 C CA . VAL A 1 194 ? 6.813 12.133 -12.242 1.00 79.19 194 VAL A CA 1
ATOM 1414 C C . VAL A 1 194 ? 8.312 12.389 -12.156 1.00 79.19 194 VAL A C 1
ATOM 1416 O O . VAL A 1 194 ? 8.774 13.403 -12.675 1.00 79.19 194 VAL A O 1
ATOM 1419 N N . TYR A 1 195 ? 9.074 11.491 -11.532 1.00 78.12 195 TYR A N 1
ATOM 1420 C CA . TYR A 1 195 ? 10.520 11.602 -11.390 1.00 78.12 195 TYR A CA 1
ATOM 1421 C C . TYR A 1 195 ? 11.242 10.458 -12.109 1.00 78.12 195 TYR A C 1
ATOM 1423 O O . TYR A 1 195 ? 10.684 9.400 -12.392 1.00 78.12 195 TYR A O 1
ATOM 1431 N N . SER A 1 196 ? 12.523 10.652 -12.422 1.00 69.38 196 SER A N 1
ATOM 1432 C CA . SER A 1 196 ? 13.364 9.509 -12.781 1.00 69.38 196 SER A CA 1
ATOM 1433 C C . SER A 1 196 ? 13.596 8.647 -11.543 1.00 69.38 196 SER A C 1
ATOM 1435 O O . SER A 1 196 ? 13.808 9.168 -10.451 1.00 69.38 196 SER A O 1
ATOM 1437 N N . ASN A 1 197 ? 13.638 7.326 -11.733 1.00 71.69 197 ASN A N 1
ATOM 1438 C CA . ASN A 1 197 ? 14.003 6.358 -10.695 1.00 71.69 197 ASN A CA 1
ATOM 1439 C C . ASN A 1 197 ? 12.988 6.199 -9.550 1.00 71.69 197 ASN A C 1
ATOM 1441 O O . ASN A 1 197 ? 13.378 5.804 -8.457 1.00 71.69 197 ASN A O 1
ATOM 1445 N N . ASP A 1 198 ? 11.695 6.445 -9.769 1.00 83.31 198 ASP A N 1
ATOM 1446 C CA . ASP A 1 198 ? 10.680 6.154 -8.740 1.00 83.31 198 ASP A CA 1
ATOM 1447 C C . ASP A 1 198 ? 10.390 4.653 -8.591 1.00 83.31 198 ASP A C 1
ATOM 1449 O O . ASP A 1 198 ? 9.759 4.249 -7.617 1.00 83.31 198 ASP A O 1
ATOM 1453 N N . ILE A 1 199 ? 10.836 3.819 -9.534 1.00 87.19 199 ILE A N 1
ATOM 1454 C CA . ILE A 1 199 ? 10.668 2.363 -9.494 1.00 87.19 199 ILE A CA 1
ATOM 1455 C C . ILE A 1 199 ? 12.052 1.724 -9.390 1.00 87.19 199 ILE A C 1
ATOM 1457 O O . ILE A 1 199 ? 12.782 1.619 -10.380 1.00 87.19 199 ILE A O 1
ATOM 1461 N N . ASN A 1 200 ? 12.398 1.290 -8.180 1.00 89.94 200 ASN A N 1
ATOM 1462 C CA . ASN A 1 200 ? 13.658 0.623 -7.876 1.00 89.94 200 ASN A CA 1
ATOM 1463 C C . ASN A 1 200 ? 13.400 -0.766 -7.299 1.00 89.94 200 ASN A C 1
ATOM 1465 O O . ASN A 1 200 ? 12.694 -0.922 -6.306 1.00 89.94 200 ASN A O 1
ATOM 1469 N N . ILE A 1 201 ? 14.000 -1.788 -7.894 1.00 88.00 201 ILE A N 1
ATOM 1470 C CA . ILE A 1 201 ? 13.895 -3.160 -7.407 1.00 88.00 201 ILE A CA 1
ATOM 1471 C C . ILE A 1 201 ? 15.307 -3.726 -7.306 1.00 88.00 201 ILE A C 1
ATOM 1473 O O . ILE A 1 201 ? 15.958 -4.057 -8.297 1.00 88.00 201 ILE A O 1
ATOM 1477 N N . TYR A 1 202 ? 15.778 -3.813 -6.071 1.00 88.88 202 TYR A N 1
ATOM 1478 C CA . TYR A 1 202 ? 17.059 -4.377 -5.688 1.00 88.88 202 TYR A CA 1
ATOM 1479 C C . TYR A 1 202 ? 16.832 -5.815 -5.231 1.00 88.88 202 TYR A C 1
ATOM 1481 O O . TYR A 1 202 ? 16.303 -6.065 -4.152 1.00 88.88 202 TYR A O 1
ATOM 1489 N N . ASN A 1 203 ? 17.225 -6.787 -6.041 1.00 83.44 203 ASN A N 1
ATOM 1490 C CA . ASN A 1 203 ? 17.109 -8.193 -5.687 1.00 83.44 203 ASN A CA 1
ATOM 1491 C C . ASN A 1 203 ? 18.502 -8.810 -5.579 1.00 83.44 203 ASN A C 1
ATOM 1493 O O . ASN A 1 203 ? 19.015 -9.364 -6.545 1.00 83.44 203 ASN A O 1
ATOM 1497 N N . TYR A 1 204 ? 19.131 -8.676 -4.412 1.00 82.69 204 TYR A N 1
ATOM 1498 C CA . TYR A 1 204 ? 20.405 -9.337 -4.108 1.00 82.69 204 TYR A CA 1
ATOM 1499 C C . TYR A 1 204 ? 20.214 -10.678 -3.381 1.00 82.69 204 TYR A C 1
ATOM 1501 O O . TYR A 1 204 ? 21.193 -11.334 -3.027 1.00 82.69 204 TYR A O 1
ATOM 1509 N N . GLY A 1 205 ? 18.959 -11.072 -3.140 1.00 74.62 205 GLY A N 1
ATOM 1510 C CA . GLY A 1 205 ? 18.608 -12.368 -2.573 1.00 74.62 205 GLY A CA 1
ATOM 1511 C C . GLY A 1 205 ? 18.639 -13.488 -3.616 1.00 74.62 205 GLY A C 1
ATOM 1512 O O . GLY A 1 205 ? 18.902 -13.272 -4.794 1.00 74.62 205 GLY A O 1
ATOM 1513 N N . LEU A 1 206 ? 18.337 -14.711 -3.174 1.00 70.12 206 LEU A N 1
ATOM 1514 C CA . LEU A 1 206 ? 18.211 -15.884 -4.056 1.00 70.12 206 LEU A CA 1
ATOM 1515 C C . LEU A 1 206 ? 16.835 -15.982 -4.738 1.00 70.12 206 LEU A C 1
ATOM 1517 O O . LEU A 1 206 ? 16.598 -16.880 -5.544 1.00 70.12 206 LEU A O 1
ATOM 1521 N N . GLY A 1 207 ? 15.918 -15.090 -4.366 1.00 79.25 207 GLY A N 1
ATOM 1522 C CA . GLY A 1 207 ? 14.557 -15.039 -4.866 1.00 79.25 207 GLY A CA 1
ATOM 1523 C C . GLY A 1 207 ? 14.449 -14.542 -6.299 1.00 79.25 207 GLY A C 1
ATOM 1524 O O . GLY A 1 207 ? 15.366 -13.926 -6.831 1.00 79.25 207 GLY A O 1
ATOM 1525 N N . THR A 1 208 ? 13.298 -14.773 -6.927 1.00 82.94 208 THR A N 1
ATOM 1526 C CA . THR A 1 208 ? 12.948 -14.133 -8.204 1.00 82.94 208 THR A CA 1
ATOM 1527 C C . THR A 1 208 ? 11.850 -13.107 -7.964 1.00 82.94 208 THR A C 1
ATOM 1529 O O . THR A 1 208 ? 10.827 -13.423 -7.354 1.00 82.94 208 THR A O 1
ATOM 1532 N N . ALA A 1 209 ? 12.047 -11.890 -8.471 1.00 88.56 209 ALA A N 1
ATOM 1533 C CA . ALA A 1 209 ? 11.003 -10.874 -8.518 1.00 88.56 209 ALA A CA 1
ATOM 1534 C C . ALA A 1 209 ? 10.276 -10.938 -9.867 1.00 88.56 209 ALA A C 1
ATOM 1536 O O . ALA A 1 209 ? 10.895 -10.774 -10.923 1.00 88.56 209 ALA A O 1
ATOM 1537 N N . ASN A 1 210 ? 8.968 -11.196 -9.817 1.00 93.25 210 ASN A N 1
ATOM 1538 C CA . ASN A 1 210 ? 8.117 -11.335 -10.994 1.00 93.25 210 ASN A CA 1
ATOM 1539 C C . ASN A 1 210 ? 7.301 -10.060 -11.193 1.00 93.25 210 ASN A C 1
ATOM 1541 O O . ASN A 1 210 ? 6.508 -9.686 -10.329 1.00 93.25 210 ASN A O 1
ATOM 1545 N N . LEU A 1 211 ? 7.500 -9.401 -12.327 1.00 95.00 211 LEU A N 1
ATOM 1546 C CA . LEU A 1 211 ? 6.789 -8.199 -12.730 1.00 95.00 211 LEU A CA 1
ATOM 1547 C C . LEU A 1 211 ? 5.959 -8.531 -13.966 1.00 95.00 211 LEU A C 1
ATOM 1549 O O . LEU A 1 211 ? 6.521 -8.704 -15.047 1.00 95.00 211 LEU A O 1
ATOM 1553 N N . SER A 1 212 ? 4.638 -8.607 -13.841 1.00 97.81 212 SER A N 1
ATOM 1554 C CA . SER A 1 212 ? 3.789 -8.964 -14.979 1.00 97.81 212 SER A CA 1
ATOM 1555 C C . SER A 1 212 ? 2.536 -8.119 -15.132 1.00 97.81 212 SER A C 1
ATOM 1557 O O . SER A 1 212 ? 1.922 -7.722 -14.148 1.00 97.81 212 SER A O 1
ATOM 1559 N N . ASN A 1 213 ? 2.108 -7.858 -16.367 1.00 98.44 213 ASN A N 1
ATOM 1560 C CA . ASN A 1 213 ? 0.870 -7.116 -16.641 1.00 98.44 213 ASN A CA 1
ATOM 1561 C C . ASN A 1 213 ? 0.836 -5.715 -16.000 1.00 98.44 213 ASN A C 1
ATOM 1563 O O . ASN A 1 213 ? -0.235 -5.216 -15.659 1.00 98.44 213 ASN A O 1
ATOM 1567 N N . ASN A 1 214 ? 1.991 -5.088 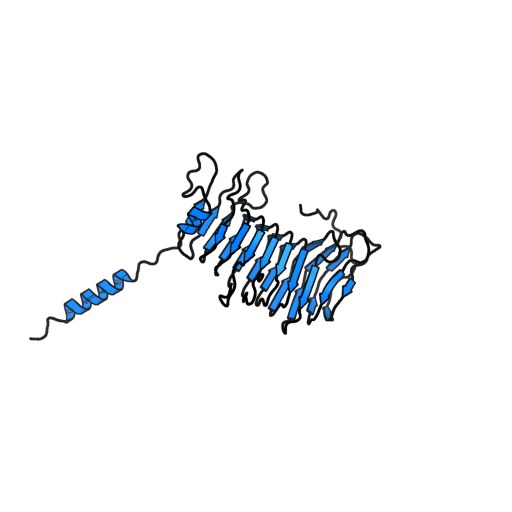-15.758 1.00 97.50 214 ASN A N 1
ATOM 1568 C CA . ASN A 1 214 ? 2.042 -3.746 -15.187 1.00 97.50 214 ASN A CA 1
ATOM 1569 C C . ASN A 1 214 ? 2.178 -2.692 -16.280 1.00 97.50 214 ASN A C 1
ATOM 1571 O O . ASN A 1 214 ? 2.731 -2.933 -17.353 1.00 97.50 214 ASN A O 1
ATOM 1575 N N . MET A 1 215 ? 1.743 -1.483 -15.953 1.00 95.69 215 MET A N 1
ATOM 1576 C CA . MET A 1 215 ? 1.950 -0.305 -16.773 1.00 95.69 215 MET A CA 1
ATOM 1577 C C . MET A 1 215 ? 2.835 0.691 -16.033 1.00 95.69 215 MET A C 1
ATOM 1579 O O . MET A 1 215 ? 2.453 1.194 -14.984 1.00 95.69 215 MET A O 1
ATOM 1583 N N . PHE A 1 216 ? 4.008 0.980 -16.578 1.00 93.94 216 PHE A N 1
ATOM 1584 C CA . PHE A 1 216 ? 4.973 1.942 -16.064 1.00 93.94 216 PHE A CA 1
ATOM 1585 C C . PHE A 1 216 ? 4.907 3.217 -16.894 1.00 93.94 216 PHE A C 1
ATOM 1587 O O . PHE A 1 216 ? 5.457 3.289 -17.995 1.00 93.94 216 PHE A O 1
ATOM 1594 N N . ILE A 1 217 ? 4.195 4.207 -16.364 1.00 92.12 217 ILE A N 1
ATOM 1595 C CA . ILE A 1 217 ? 3.933 5.483 -17.016 1.00 92.12 217 ILE A CA 1
ATOM 1596 C C . ILE A 1 217 ? 4.754 6.563 -16.328 1.00 92.12 217 ILE A C 1
ATOM 1598 O O . ILE A 1 217 ? 4.604 6.806 -15.129 1.00 92.12 217 ILE A O 1
ATOM 1602 N N . PHE A 1 218 ? 5.570 7.250 -17.110 1.00 89.62 218 PHE A N 1
ATOM 1603 C CA . PHE A 1 218 ? 6.377 8.369 -16.663 1.00 89.62 218 PHE A CA 1
ATOM 1604 C C . PHE A 1 218 ? 5.916 9.666 -17.325 1.00 89.62 218 PHE A C 1
ATOM 1606 O O . PHE A 1 218 ? 5.491 9.686 -18.483 1.00 89.62 218 PHE A O 1
ATOM 1613 N N . SER A 1 219 ? 6.063 10.756 -16.582 1.00 87.19 219 SER A N 1
ATOM 1614 C CA . SER A 1 219 ? 5.898 12.127 -17.070 1.00 87.19 219 SER A CA 1
ATOM 1615 C C . SER A 1 219 ? 7.098 12.974 -16.645 1.00 87.19 219 SER A C 1
ATOM 1617 O O . SER A 1 219 ? 6.938 14.072 -16.116 1.00 87.19 219 SER A O 1
ATOM 1619 N N . TYR A 1 220 ? 8.312 12.451 -16.841 1.00 86.12 220 TYR A N 1
ATOM 1620 C CA . TYR A 1 220 ? 9.543 13.120 -16.426 1.00 86.12 220 TYR A CA 1
ATOM 1621 C C . TYR A 1 220 ? 10.214 13.833 -17.614 1.00 86.12 220 TYR A C 1
ATOM 1623 O O . TYR A 1 220 ? 10.641 13.167 -18.564 1.00 86.12 220 TYR A O 1
ATOM 1631 N N . PRO A 1 221 ? 10.336 15.175 -17.582 1.00 84.06 221 PRO A N 1
ATOM 1632 C CA . PRO A 1 221 ? 10.840 15.959 -18.709 1.00 84.06 221 PRO A CA 1
ATOM 1633 C C . PRO A 1 221 ? 12.370 16.075 -18.772 1.00 84.06 221 PRO A C 1
ATOM 1635 O O . PRO A 1 221 ? 12.870 16.829 -19.605 1.00 84.06 221 PRO A O 1
ATOM 1638 N N . TYR A 1 222 ? 13.129 15.405 -17.895 1.00 82.06 222 TYR A N 1
ATOM 1639 C CA . TYR A 1 222 ? 14.563 15.670 -17.728 1.00 82.06 222 TYR A CA 1
ATOM 1640 C C . TYR A 1 222 ? 15.435 14.412 -17.795 1.00 82.06 222 TYR A C 1
ATOM 1642 O O . TYR A 1 222 ? 15.815 13.857 -16.778 1.00 82.06 222 TYR A O 1
ATOM 1650 N N . GLY A 1 223 ? 15.882 14.005 -18.977 1.00 77.81 223 GLY A N 1
ATOM 1651 C CA . GLY A 1 223 ? 16.817 12.880 -19.088 1.00 77.81 223 GLY A CA 1
ATOM 1652 C C . GLY A 1 223 ? 16.122 11.521 -19.053 1.00 77.81 223 GLY A C 1
ATOM 1653 O O . GLY A 1 223 ? 14.899 11.428 -19.010 1.00 77.81 223 GLY A O 1
ATOM 1654 N N . ASN A 1 224 ? 16.919 10.456 -19.125 1.00 70.69 224 ASN A N 1
ATOM 1655 C CA . ASN A 1 224 ? 16.403 9.099 -19.286 1.00 70.69 224 ASN A CA 1
ATOM 1656 C C . ASN A 1 224 ? 15.534 8.682 -18.091 1.00 70.69 224 ASN A C 1
ATOM 1658 O O . ASN A 1 224 ? 15.905 8.885 -16.934 1.00 70.69 224 ASN A O 1
ATOM 1662 N N . THR A 1 225 ? 14.397 8.057 -18.390 1.00 81.88 225 THR A N 1
ATOM 1663 C CA . THR A 1 225 ? 13.557 7.382 -17.399 1.00 81.88 225 THR A CA 1
ATOM 1664 C C . THR A 1 225 ? 13.884 5.896 -17.408 1.00 81.88 225 THR A C 1
ATOM 1666 O O . THR A 1 225 ? 14.061 5.282 -18.466 1.00 81.88 225 THR A O 1
ATOM 1669 N N . SER A 1 226 ? 14.009 5.305 -16.226 1.00 83.31 226 SER A N 1
ATOM 1670 C CA . SER A 1 226 ? 14.289 3.882 -16.099 1.00 83.31 226 SER A CA 1
ATOM 1671 C C . SER A 1 226 ? 13.507 3.253 -14.963 1.00 83.31 226 SER A C 1
ATOM 1673 O O . SER A 1 226 ? 13.263 3.862 -13.920 1.00 83.31 226 SER A O 1
ATOM 1675 N N . VAL A 1 227 ? 13.144 1.995 -15.192 1.00 88.94 227 VAL A N 1
ATOM 1676 C CA . VAL A 1 227 ? 12.854 1.053 -14.117 1.00 88.94 227 VAL A CA 1
ATOM 1677 C C . VAL A 1 227 ? 14.180 0.402 -13.751 1.00 88.94 227 VAL A C 1
ATOM 1679 O O . VAL A 1 227 ? 14.803 -0.271 -14.577 1.00 88.94 227 VAL A O 1
ATOM 1682 N N . ASN A 1 228 ? 14.638 0.655 -12.528 1.00 89.44 228 ASN A N 1
ATOM 1683 C CA . ASN A 1 228 ? 15.944 0.202 -12.077 1.00 89.44 228 ASN A CA 1
ATOM 1684 C C . ASN A 1 228 ? 15.827 -1.193 -11.484 1.00 89.44 228 ASN A C 1
ATOM 1686 O O . ASN A 1 228 ? 15.258 -1.368 -10.405 1.00 89.44 228 ASN A O 1
ATOM 1690 N N . LEU A 1 229 ? 16.399 -2.174 -12.175 1.00 90.19 229 LEU A N 1
ATOM 1691 C CA . LEU A 1 229 ? 16.489 -3.548 -11.707 1.00 90.19 229 LEU A CA 1
ATOM 1692 C C . LEU A 1 229 ? 17.960 -3.846 -11.405 1.00 90.19 229 LEU A C 1
ATOM 1694 O O . LEU A 1 229 ? 18.825 -3.722 -12.267 1.00 90.19 229 LEU A O 1
ATOM 1698 N N . SER A 1 230 ? 18.283 -4.212 -10.169 1.00 90.25 230 SER A N 1
ATOM 1699 C CA . SER A 1 230 ? 19.675 -4.433 -9.755 1.00 90.25 230 SER A CA 1
ATOM 1700 C C . SER A 1 230 ? 19.824 -5.723 -8.960 1.00 90.25 230 SER A C 1
ATOM 1702 O O . SER A 1 230 ? 18.971 -6.053 -8.140 1.00 90.25 230 SER A O 1
ATOM 1704 N N . GLY A 1 231 ? 20.910 -6.459 -9.212 1.00 85.94 231 GLY A N 1
ATOM 1705 C CA . GLY A 1 231 ? 21.081 -7.838 -8.753 1.00 85.94 231 GLY A CA 1
ATOM 1706 C C . GLY A 1 231 ? 20.430 -8.811 -9.737 1.00 85.94 231 GLY A C 1
ATOM 1707 O O . GLY A 1 231 ? 20.918 -8.963 -10.857 1.00 85.94 231 GLY A O 1
ATOM 1708 N N . GLY A 1 232 ? 19.322 -9.429 -9.341 1.00 80.25 232 GLY A N 1
ATOM 1709 C CA . GLY A 1 232 ? 18.550 -10.388 -10.131 1.00 80.25 232 GLY A CA 1
ATOM 1710 C C . GLY A 1 232 ? 18.593 -11.802 -9.539 1.00 80.25 232 GLY A C 1
ATOM 1711 O O . GLY A 1 232 ? 19.389 -12.066 -8.639 1.00 80.25 232 GLY A O 1
ATOM 1712 N N . PRO A 1 233 ? 17.760 -12.727 -10.048 1.00 87.06 233 PRO A N 1
ATOM 1713 C CA . PRO A 1 233 ? 17.017 -12.633 -11.310 1.00 87.06 233 PRO A CA 1
ATOM 1714 C C . PRO A 1 233 ? 15.687 -11.858 -11.229 1.00 87.06 233 PRO A C 1
ATOM 1716 O O . PRO A 1 233 ? 14.999 -11.855 -10.204 1.00 87.06 233 PRO A O 1
ATOM 1719 N N . PHE A 1 234 ? 15.310 -11.241 -12.354 1.00 90.25 234 PHE A N 1
ATOM 1720 C CA . PHE A 1 234 ? 13.999 -10.618 -12.583 1.00 90.25 234 PHE A CA 1
ATOM 1721 C C . PHE A 1 234 ? 13.282 -11.290 -13.758 1.00 90.25 234 PHE A C 1
ATOM 1723 O O . PHE A 1 234 ? 13.905 -11.555 -14.789 1.00 90.25 234 PHE A O 1
ATOM 1730 N N . GLN A 1 235 ? 11.977 -11.525 -13.620 1.00 93.31 235 GLN A N 1
ATOM 1731 C CA . GLN A 1 235 ? 11.114 -11.977 -14.715 1.00 93.31 235 GLN A CA 1
ATOM 1732 C C . GLN A 1 235 ? 10.101 -10.889 -15.040 1.00 93.31 235 GLN A C 1
ATOM 1734 O O . GLN A 1 235 ? 9.330 -10.478 -14.174 1.00 93.31 235 GLN A O 1
ATOM 1739 N N . LEU A 1 236 ? 10.125 -10.415 -16.280 1.00 95.19 236 LEU A N 1
ATOM 1740 C CA . LEU A 1 236 ? 9.220 -9.403 -16.797 1.00 95.19 236 LEU A CA 1
ATOM 1741 C C . LEU A 1 236 ? 8.358 -10.031 -17.888 1.00 95.19 236 LEU A C 1
ATOM 1743 O O . LEU A 1 236 ? 8.888 -10.588 -18.851 1.00 95.19 236 LEU A O 1
ATOM 1747 N N . SER A 1 237 ? 7.038 -9.918 -17.766 1.00 97.69 237 SER A N 1
ATOM 1748 C CA . SER A 1 237 ? 6.126 -10.372 -18.816 1.00 97.69 237 SER A CA 1
ATOM 1749 C C . SER A 1 237 ? 4.939 -9.443 -19.038 1.00 97.69 237 SER A C 1
ATOM 1751 O O . SER A 1 237 ? 4.320 -8.973 -18.086 1.00 97.69 237 SER A O 1
ATOM 1753 N N . ASN A 1 238 ? 4.603 -9.182 -20.303 1.00 98.06 238 ASN A N 1
ATOM 1754 C CA . ASN A 1 238 ? 3.423 -8.401 -20.688 1.00 98.06 238 ASN A CA 1
ATOM 1755 C C . ASN A 1 238 ? 3.323 -7.041 -19.962 1.00 98.06 238 ASN A C 1
ATOM 1757 O O . ASN A 1 238 ? 2.271 -6.665 -19.448 1.00 98.06 238 ASN A O 1
ATOM 1761 N N . ASN A 1 239 ? 4.439 -6.316 -19.841 1.00 97.31 239 ASN A N 1
ATOM 1762 C CA . ASN A 1 239 ? 4.444 -4.986 -19.230 1.00 97.31 239 ASN A CA 1
ATOM 1763 C C . ASN A 1 239 ? 4.419 -3.892 -20.304 1.00 97.31 239 ASN A C 1
ATOM 1765 O O . ASN A 1 239 ? 4.919 -4.084 -21.409 1.00 97.31 239 ASN A O 1
ATOM 1769 N N . LEU A 1 240 ? 3.900 -2.716 -19.966 1.00 96.19 240 LEU A N 1
ATOM 1770 C CA . LEU A 1 240 ? 3.996 -1.519 -20.800 1.00 96.19 240 LEU A CA 1
ATOM 1771 C C . LEU A 1 240 ? 4.911 -0.494 -20.131 1.00 96.19 240 LEU A C 1
ATOM 1773 O O . LEU A 1 240 ? 4.705 -0.163 -18.970 1.00 96.19 240 LEU A O 1
ATOM 1777 N N . PHE A 1 241 ? 5.876 0.047 -20.868 1.00 94.19 241 PHE A N 1
ATOM 1778 C CA . PHE A 1 241 ? 6.776 1.104 -20.409 1.00 94.19 241 PHE A CA 1
ATOM 1779 C C . PHE A 1 241 ? 6.638 2.320 -21.314 1.00 94.19 241 PHE A C 1
ATOM 1781 O O . PHE A 1 241 ? 6.899 2.226 -22.515 1.00 94.19 241 PHE A O 1
ATOM 1788 N N . TYR A 1 242 ? 6.253 3.467 -20.762 1.00 92.81 242 TYR A N 1
ATOM 1789 C CA . TYR A 1 242 ? 6.046 4.672 -21.557 1.00 92.81 242 TYR A CA 1
ATOM 1790 C C . TYR A 1 242 ? 6.376 5.948 -20.785 1.00 92.81 242 TYR A C 1
ATOM 1792 O O . TYR A 1 242 ? 5.999 6.089 -19.626 1.00 92.81 242 TYR A O 1
ATOM 1800 N N . ASN A 1 243 ? 7.041 6.896 -21.445 1.00 90.88 243 ASN A N 1
ATOM 1801 C CA . ASN A 1 243 ? 7.243 8.251 -20.944 1.00 90.88 243 ASN A CA 1
ATOM 1802 C C . ASN A 1 243 ? 6.569 9.238 -21.900 1.00 90.88 243 ASN A C 1
ATOM 1804 O O . ASN A 1 243 ? 6.887 9.246 -23.089 1.00 90.88 243 ASN A O 1
ATOM 1808 N N . TYR A 1 244 ? 5.687 10.096 -21.386 1.00 89.50 244 TYR A N 1
ATOM 1809 C CA . TYR A 1 244 ? 4.995 11.110 -22.195 1.00 89.50 244 TYR A CA 1
ATOM 1810 C C . TYR A 1 244 ? 5.941 12.175 -22.771 1.00 89.50 244 TYR A C 1
ATOM 1812 O O . TYR A 1 244 ? 5.596 12.866 -23.729 1.00 89.50 244 TYR A O 1
ATOM 1820 N N . TYR A 1 245 ? 7.161 12.290 -22.239 1.00 85.19 245 TYR A N 1
ATOM 1821 C CA . TYR A 1 245 ? 8.210 13.127 -22.816 1.00 85.19 245 TYR A CA 1
ATOM 1822 C C . TYR A 1 245 ? 9.067 12.317 -23.797 1.00 85.19 245 TYR A C 1
ATOM 1824 O O . TYR A 1 245 ? 10.057 11.692 -23.421 1.00 85.19 245 TYR A O 1
ATOM 1832 N N . SER A 1 246 ? 8.690 12.366 -25.079 1.00 71.94 246 SER A N 1
ATOM 1833 C CA . SER A 1 246 ? 9.237 11.533 -26.167 1.00 71.94 246 SER A CA 1
ATOM 1834 C C . SER A 1 246 ? 10.750 11.631 -26.394 1.00 71.94 246 SER A C 1
ATOM 1836 O O . SER A 1 246 ? 11.347 10.700 -26.931 1.00 71.94 246 SER A O 1
ATOM 1838 N N . SER A 1 247 ? 11.395 12.716 -25.959 1.00 83.38 247 SER A N 1
ATOM 1839 C CA . SER A 1 247 ? 12.858 12.867 -26.008 1.00 83.38 247 SER A CA 1
ATOM 1840 C C . SER A 1 247 ? 13.605 11.913 -25.066 1.00 83.38 247 SER A C 1
ATOM 1842 O O . SER A 1 247 ? 14.825 11.791 -25.174 1.00 83.38 247 SER A O 1
ATOM 1844 N N . TYR A 1 248 ? 12.896 11.257 -24.143 1.00 82.12 248 TYR A N 1
ATOM 1845 C CA . TYR A 1 248 ? 13.471 10.438 -23.082 1.00 82.12 248 TYR A CA 1
ATOM 1846 C C . TYR A 1 248 ? 12.761 9.085 -22.989 1.00 82.12 248 TYR A C 1
ATOM 1848 O O . TYR A 1 248 ? 11.921 8.894 -22.100 1.00 82.12 248 TYR A O 1
ATOM 1856 N N . PRO A 1 249 ? 13.069 8.146 -23.904 1.00 82.12 249 PRO A N 1
ATOM 1857 C CA . PRO A 1 249 ? 12.463 6.824 -23.887 1.00 82.12 249 PRO A CA 1
ATOM 1858 C C . PRO A 1 249 ? 12.758 6.100 -22.571 1.00 82.12 249 PRO A C 1
ATOM 1860 O O . PRO A 1 249 ? 13.824 6.272 -21.971 1.00 82.12 249 PRO A O 1
ATOM 1863 N N . VAL A 1 250 ? 11.815 5.258 -22.153 1.00 85.75 250 VAL A N 1
ATOM 1864 C CA . VAL A 1 250 ? 12.005 4.380 -21.002 1.00 85.75 250 VAL A CA 1
ATOM 1865 C C . VAL A 1 250 ? 12.995 3.286 -21.381 1.00 85.75 250 VAL A C 1
ATOM 1867 O O . VAL A 1 250 ? 12.886 2.666 -22.444 1.00 85.75 250 VAL A O 1
ATOM 1870 N N . SER A 1 251 ? 13.947 3.040 -20.488 1.00 84.94 251 SER A N 1
ATOM 1871 C CA . SER A 1 251 ? 14.911 1.945 -20.588 1.00 84.94 251 SER A CA 1
ATOM 1872 C C . SER A 1 251 ? 14.855 1.048 -19.352 1.00 84.94 251 SER A C 1
ATOM 1874 O O . SER A 1 251 ? 14.427 1.468 -18.276 1.00 84.94 251 SER A O 1
ATOM 1876 N N . LEU A 1 252 ? 15.297 -0.199 -19.507 1.00 86.38 252 LEU A N 1
ATOM 1877 C CA . LEU A 1 252 ? 15.535 -1.111 -18.393 1.00 86.38 252 LEU A CA 1
ATOM 1878 C C . LEU A 1 252 ? 17.033 -1.271 -18.183 1.00 86.38 252 LEU A C 1
ATOM 1880 O O . LEU A 1 252 ? 17.772 -1.538 -19.132 1.00 86.38 252 LEU A O 1
ATOM 1884 N N . ALA A 1 253 ? 17.461 -1.177 -16.932 1.00 80.25 253 ALA A N 1
ATOM 1885 C CA . ALA A 1 253 ? 18.791 -1.585 -16.504 1.00 80.25 253 ALA A CA 1
ATOM 1886 C C . ALA A 1 253 ? 18.660 -2.833 -15.628 1.00 80.25 253 ALA A C 1
ATOM 1888 O O . ALA A 1 253 ? 17.710 -2.910 -14.853 1.00 80.25 253 ALA A O 1
ATOM 1889 N N . GLY A 1 254 ? 19.591 -3.788 -15.746 1.00 81.75 254 GLY A N 1
ATOM 1890 C CA . GLY A 1 254 ? 19.654 -4.961 -14.865 1.00 81.75 254 GLY A CA 1
ATOM 1891 C C . GLY A 1 254 ? 19.783 -6.312 -15.562 1.00 81.75 254 GLY A C 1
ATOM 1892 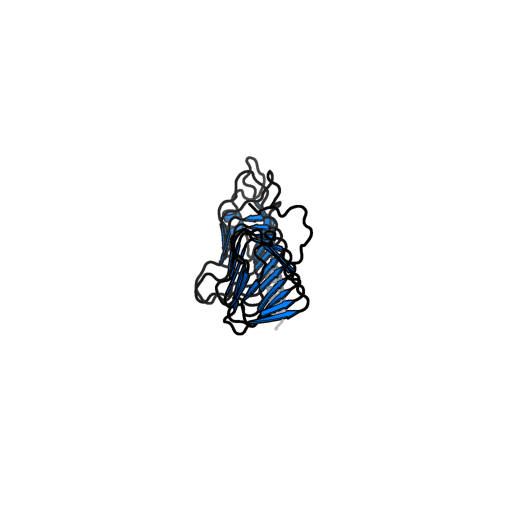O O . GLY A 1 254 ? 19.913 -6.391 -16.780 1.00 81.75 254 GLY A O 1
ATOM 1893 N N . ASN A 1 255 ? 19.738 -7.380 -14.760 1.00 84.06 255 ASN A N 1
ATOM 1894 C CA . ASN A 1 255 ? 19.738 -8.773 -15.213 1.00 84.06 255 ASN A CA 1
ATOM 1895 C C . ASN A 1 255 ? 18.315 -9.350 -15.180 1.00 84.06 255 ASN A C 1
ATOM 1897 O O . ASN A 1 255 ? 17.846 -9.804 -14.134 1.00 84.06 255 ASN A O 1
ATOM 1901 N N . TYR A 1 256 ? 17.628 -9.313 -16.318 1.00 90.06 256 TYR A N 1
ATOM 1902 C CA . TYR A 1 256 ? 16.227 -9.700 -16.426 1.00 90.06 256 TYR A CA 1
ATOM 1903 C C . TYR A 1 256 ? 15.965 -10.609 -17.630 1.00 90.06 256 TYR A C 1
ATOM 1905 O O . TYR A 1 256 ? 16.663 -10.552 -18.641 1.00 90.06 256 TYR A O 1
ATOM 1913 N N . SER A 1 257 ? 14.920 -11.429 -17.524 1.00 93.31 257 SER A N 1
ATOM 1914 C CA . SER A 1 257 ? 14.282 -12.092 -18.660 1.00 93.31 257 SER A CA 1
ATOM 1915 C C . SER A 1 257 ? 12.983 -11.357 -18.969 1.00 93.31 257 SER A C 1
ATOM 1917 O O . SER A 1 257 ? 12.164 -11.164 -18.074 1.00 93.31 257 SER A O 1
ATOM 1919 N N . GLU A 1 258 ? 12.824 -10.908 -20.211 1.00 94.06 258 GLU A N 1
ATOM 1920 C CA . GLU A 1 258 ? 11.671 -10.136 -20.675 1.00 94.06 258 GLU A CA 1
ATOM 1921 C C . GLU A 1 258 ? 10.928 -10.918 -21.765 1.00 94.06 258 GLU A C 1
ATOM 1923 O O . GLU A 1 258 ? 11.556 -11.533 -22.629 1.00 94.06 258 GLU A O 1
ATOM 1928 N N . THR A 1 259 ? 9.594 -10.924 -21.688 1.00 96.44 259 THR A N 1
ATOM 1929 C CA . THR A 1 259 ? 8.700 -11.525 -22.686 1.00 96.44 259 THR A CA 1
ATOM 1930 C C . THR A 1 259 ? 7.460 -10.655 -22.918 1.00 96.44 259 THR A C 1
ATOM 1932 O O . THR A 1 259 ? 6.783 -10.259 -21.972 1.00 96.44 259 THR A O 1
ATOM 1935 N N . GLU A 1 260 ? 7.121 -10.389 -24.182 1.00 96.00 260 GLU A N 1
ATOM 1936 C CA . GLU A 1 260 ? 5.861 -9.737 -24.590 1.00 96.00 260 GLU A CA 1
ATOM 1937 C C . GLU A 1 260 ? 5.608 -8.333 -23.996 1.00 96.00 260 GLU A C 1
ATOM 1939 O O . GLU A 1 260 ? 4.467 -7.885 -23.925 1.00 96.00 260 GLU A O 1
ATOM 1944 N N . SER A 1 261 ? 6.645 -7.610 -23.573 1.00 96.38 261 SER A N 1
ATOM 1945 C CA . SER A 1 261 ? 6.519 -6.240 -23.072 1.00 96.38 261 SER A CA 1
ATOM 1946 C C . SER A 1 261 ? 6.612 -5.214 -24.199 1.00 96.38 261 SER A C 1
ATOM 1948 O O . SER A 1 261 ? 7.366 -5.351 -25.164 1.00 96.38 261 SER A O 1
ATOM 1950 N N . PHE A 1 262 ? 5.868 -4.127 -24.040 1.00 95.88 262 PHE A N 1
ATOM 1951 C CA . PHE A 1 262 ? 5.853 -2.998 -24.954 1.00 95.88 262 PHE A CA 1
ATOM 1952 C C . PHE A 1 262 ? 6.703 -1.862 -24.390 1.00 95.88 262 PHE A C 1
ATOM 1954 O O . PHE A 1 262 ? 6.450 -1.357 -23.296 1.00 95.88 262 PHE A O 1
ATOM 1961 N N . PHE A 1 263 ? 7.692 -1.418 -25.161 1.00 93.62 263 PHE A N 1
ATOM 1962 C CA . PHE A 1 263 ? 8.537 -0.279 -24.810 1.00 93.62 263 PHE A CA 1
ATOM 1963 C C . PHE A 1 263 ? 8.187 0.923 -25.669 1.00 93.62 263 PHE A C 1
ATOM 1965 O O . PHE A 1 263 ? 8.081 0.815 -26.890 1.00 93.62 263 PHE A O 1
ATOM 1972 N N . ASN A 1 264 ? 8.042 2.079 -25.025 1.00 91.00 264 ASN A N 1
ATOM 1973 C CA . ASN A 1 264 ? 7.795 3.368 -25.665 1.00 91.00 264 ASN A CA 1
ATOM 1974 C C . ASN A 1 264 ? 6.565 3.360 -26.591 1.00 91.00 264 ASN A C 1
ATOM 1976 O O . ASN A 1 264 ? 6.508 4.097 -27.572 1.00 91.00 264 ASN A O 1
ATOM 1980 N N . THR A 1 265 ? 5.577 2.523 -26.262 1.00 93.69 265 THR A N 1
ATOM 1981 C CA . THR A 1 265 ? 4.278 2.469 -26.938 1.00 93.69 265 THR A CA 1
ATOM 1982 C C . THR A 1 265 ? 3.288 3.324 -26.156 1.00 93.69 265 THR A C 1
ATOM 1984 O O . THR A 1 265 ? 3.113 3.126 -24.959 1.00 93.69 265 THR A O 1
ATOM 1987 N N . ASP A 1 266 ? 2.673 4.300 -26.815 1.00 92.31 266 ASP A N 1
ATOM 1988 C CA . ASP A 1 266 ? 1.754 5.236 -26.164 1.00 92.31 266 ASP A CA 1
ATOM 1989 C C . ASP A 1 266 ? 0.450 4.524 -25.744 1.00 92.31 266 ASP A C 1
ATOM 1991 O O . ASP A 1 266 ? -0.243 3.990 -26.619 1.00 92.31 266 ASP A O 1
ATOM 1995 N N . PRO A 1 267 ? 0.081 4.520 -24.444 1.00 93.38 267 PRO A N 1
ATOM 1996 C CA . PRO A 1 267 ? -1.161 3.915 -23.962 1.00 93.38 267 PRO A CA 1
ATOM 1997 C C . PRO A 1 267 ? -2.439 4.658 -24.390 1.00 93.38 267 PRO A C 1
ATOM 1999 O O . PRO A 1 267 ? -3.530 4.186 -24.077 1.00 93.38 267 PRO A O 1
ATOM 2002 N N . GLN A 1 268 ? -2.336 5.797 -25.086 1.00 93.31 268 GLN A N 1
ATOM 2003 C CA . GLN A 1 268 ? -3.460 6.618 -25.553 1.00 93.31 268 GLN A CA 1
ATOM 2004 C C . GLN A 1 268 ? -4.336 7.174 -24.415 1.00 93.31 268 GLN A C 1
ATOM 2006 O O . GLN A 1 268 ? -5.543 7.370 -24.594 1.00 93.31 268 GLN A O 1
ATOM 2011 N N . PHE A 1 269 ? -3.768 7.446 -23.231 1.00 90.38 269 PHE A N 1
ATOM 2012 C CA . PHE A 1 269 ? -4.541 8.137 -22.196 1.00 90.38 269 PHE A CA 1
ATOM 2013 C C . PHE A 1 269 ? -4.745 9.603 -22.564 1.00 90.38 269 PHE A C 1
ATOM 2015 O O . PHE A 1 269 ? -3.824 10.298 -22.978 1.00 90.38 269 PHE A O 1
ATOM 2022 N N . VAL A 1 270 ? -5.968 10.090 -22.348 1.00 85.88 270 VAL A N 1
ATOM 2023 C CA . VAL A 1 270 ? -6.316 11.504 -22.559 1.00 85.88 270 VAL A CA 1
ATOM 2024 C C . VAL A 1 270 ? -5.646 12.398 -21.513 1.00 85.88 270 VAL A C 1
ATOM 2026 O O . VAL A 1 270 ? -5.293 13.538 -21.803 1.00 85.88 270 VAL A O 1
ATOM 2029 N N . ASN A 1 271 ? -5.483 11.885 -20.292 1.00 80.62 271 ASN A N 1
ATOM 2030 C CA . ASN A 1 271 ? -4.816 12.569 -19.195 1.00 80.62 271 ASN A CA 1
ATOM 2031 C C . ASN A 1 271 ? -4.224 11.539 -18.223 1.00 80.62 271 ASN A C 1
ATOM 2033 O O . ASN A 1 271 ? -4.850 10.518 -17.930 1.00 80.62 271 ASN A O 1
ATOM 2037 N N . VAL A 1 272 ? -3.033 11.830 -17.706 1.00 77.19 272 VAL A N 1
ATOM 2038 C CA . VAL A 1 272 ? -2.414 11.095 -16.604 1.00 77.19 272 VAL A CA 1
ATOM 2039 C C . VAL A 1 272 ? -2.410 12.029 -15.406 1.00 77.19 272 VAL A C 1
ATOM 2041 O O . VAL A 1 272 ? -1.494 12.830 -15.233 1.00 77.19 272 VAL A O 1
ATOM 2044 N N . ASP A 1 273 ? -3.466 11.948 -14.597 1.00 69.25 273 ASP A N 1
ATOM 2045 C CA . ASP A 1 273 ? -3.580 12.773 -13.396 1.00 69.25 273 ASP A CA 1
ATOM 2046 C C . ASP A 1 273 ? -2.420 12.495 -12.436 1.00 69.25 273 ASP A C 1
ATOM 2048 O O . ASP A 1 273 ? -2.102 11.341 -12.120 1.00 69.25 273 ASP A O 1
ATOM 2052 N N . TYR A 1 274 ? -1.819 13.560 -11.917 1.00 58.69 274 TYR A N 1
ATOM 2053 C CA . TYR A 1 274 ? -0.827 13.459 -10.857 1.00 58.69 274 TYR A CA 1
ATOM 2054 C C . TYR A 1 274 ? -1.542 13.109 -9.550 1.00 58.69 274 TYR A C 1
ATOM 2056 O O . TYR A 1 274 ? -2.455 13.817 -9.127 1.00 58.69 274 TYR A O 1
ATOM 2064 N N . ALA A 1 275 ? -1.163 11.997 -8.918 1.00 50.09 275 ALA A N 1
ATOM 2065 C CA . ALA A 1 275 ? -1.665 11.684 -7.587 1.00 50.09 275 ALA A CA 1
ATOM 2066 C C . ALA A 1 275 ? -1.093 12.715 -6.602 1.00 50.09 275 ALA A C 1
ATOM 2068 O O . ALA A 1 275 ? 0.110 12.724 -6.355 1.00 50.09 275 ALA A O 1
ATOM 2069 N N . THR A 1 276 ? -1.956 13.588 -6.081 1.00 45.78 276 THR A N 1
ATOM 2070 C CA . THR A 1 276 ? -1.682 14.438 -4.912 1.00 45.78 276 THR A CA 1
ATOM 2071 C C . THR A 1 276 ? -2.105 13.747 -3.621 1.00 45.78 276 THR A C 1
ATOM 2073 O O . THR A 1 276 ? -3.249 13.206 -3.572 1.00 45.78 276 THR A O 1
#

Organism: NCBI:txid2494375

Mean predicted aligned error: 7.61 Å

pLDDT: mean 87.69, std 12.86, range [45.78, 98.75]